Protein AF-A0A524RST1-F1 (afdb_monomer)

InterPro domains:
  IPR003723 Precorrin-6x reductase [PF02571] (4-212)
  IPR003723 Precorrin-6x reductase [PS51014] (1-233)
  IPR003723 Precorrin-6x reductase [PTHR36925] (30-210)

Nearest PDB structures (foldseek):
  5c4n-assembly1_D  TM=7.968E-01  e=7.905E-11  Rhodobacter capsulatus SB 1003
  5c4r-assembly1_A  TM=7.461E-01  e=2.021E-11  Rhodobacter capsulatus SB 1003
  4x7g-assembly1_A  TM=7.918E-01  e=6.942E-11  Rhodobacter capsulatus SB 1003
  5enz-assembly1_B  TM=6.552E-01  e=1.245E-01  Staphylococcus aureus
  8jbb-assembly1_A  TM=4.360E-01  e=2.019E-02  Thermus thermophilus HB8

Structure (mmCIF, N/CA/C/O backbone):
data_AF-A0A524RST1-F1
#
_entry.id   AF-A0A524RST1-F1
#
loop_
_atom_site.group_PDB
_atom_site.id
_atom_site.type_symbol
_atom_site.label_atom_id
_atom_site.label_alt_id
_atom_site.label_comp_id
_atom_site.label_asym_id
_atom_site.label_entity_id
_atom_site.label_seq_id
_atom_site.pdbx_PDB_ins_code
_atom_site.Cartn_x
_atom_site.Cartn_y
_atom_site.Cartn_z
_atom_site.occupancy
_atom_site.B_iso_or_equiv
_atom_site.auth_seq_id
_atom_site.auth_comp_id
_atom_site.auth_asym_id
_atom_site.auth_atom_id
_atom_site.pdbx_PDB_model_num
ATOM 1 N N . GLY A 1 1 ? -12.053 19.728 21.669 1.00 61.28 1 GLY A N 1
ATOM 2 C CA . GLY A 1 1 ? -11.207 18.599 22.106 1.00 61.28 1 GLY A CA 1
ATOM 3 C C . GLY A 1 1 ? -9.799 18.801 21.587 1.00 61.28 1 GLY A C 1
ATOM 4 O O . GLY A 1 1 ? -9.651 19.316 20.487 1.00 61.28 1 GLY A O 1
ATOM 5 N N . GLN A 1 2 ? -8.782 18.454 22.372 1.00 78.38 2 GLN A N 1
ATOM 6 C CA . GLN A 1 2 ? -7.381 18.549 21.956 1.00 78.38 2 GLN A CA 1
ATOM 7 C C . GLN A 1 2 ? -7.025 17.320 21.104 1.00 78.38 2 GLN A C 1
ATOM 9 O O . GLN A 1 2 ? -7.238 16.191 21.541 1.00 78.38 2 GLN A O 1
ATOM 14 N N . LEU A 1 3 ? -6.516 17.523 19.886 1.00 83.19 3 LEU A N 1
ATOM 15 C CA . LEU A 1 3 ? -6.027 16.425 19.050 1.00 83.19 3 LEU A CA 1
ATOM 16 C C . LEU A 1 3 ? -4.722 15.883 19.639 1.00 83.19 3 LEU A C 1
ATOM 18 O O . LEU A 1 3 ? -3.792 16.645 19.899 1.00 83.19 3 LEU A O 1
ATOM 22 N N . ARG A 1 4 ? -4.651 14.564 19.827 1.00 80.31 4 ARG A N 1
ATOM 23 C CA . ARG A 1 4 ? -3.433 13.856 20.235 1.00 80.31 4 ARG A CA 1
ATOM 24 C C . ARG A 1 4 ? -3.024 12.891 19.133 1.00 80.31 4 ARG A C 1
ATOM 26 O O . ARG A 1 4 ? -3.867 12.208 18.557 1.00 80.31 4 ARG A O 1
ATOM 33 N N . CYS A 1 5 ? -1.731 12.841 18.846 1.00 82.56 5 CYS A N 1
ATOM 34 C CA . CYS A 1 5 ? -1.154 11.937 17.862 1.00 82.56 5 CYS A CA 1
ATOM 35 C C . CYS A 1 5 ? -0.196 10.985 18.577 1.00 82.56 5 CYS A C 1
ATOM 37 O O . CYS A 1 5 ? 0.674 11.438 19.318 1.00 82.56 5 CYS A O 1
ATOM 39 N N . SER A 1 6 ? -0.355 9.684 18.344 1.00 80.56 6 SER A N 1
ATOM 40 C CA . SER A 1 6 ? 0.596 8.661 18.774 1.00 80.56 6 SER A CA 1
ATOM 41 C C . SER A 1 6 ? 1.213 8.010 17.542 1.00 80.56 6 SER A C 1
ATOM 43 O O . SER A 1 6 ? 0.518 7.734 16.562 1.00 80.56 6 SER A O 1
ATOM 45 N N . ILE A 1 7 ? 2.529 7.796 17.577 1.00 78.69 7 ILE A N 1
ATOM 46 C CA . ILE A 1 7 ? 3.292 7.215 16.473 1.00 78.69 7 ILE A CA 1
ATOM 47 C C . ILE A 1 7 ? 3.958 5.941 16.981 1.00 78.69 7 ILE A C 1
ATOM 49 O O . ILE A 1 7 ? 4.844 5.985 17.827 1.00 78.69 7 ILE A O 1
ATOM 53 N N . GLY A 1 8 ? 3.551 4.804 16.426 1.00 76.31 8 GLY A N 1
ATOM 54 C CA . GLY A 1 8 ? 4.077 3.498 16.797 1.00 76.31 8 GLY A CA 1
ATOM 55 C C . GLY A 1 8 ? 3.242 2.376 16.195 1.00 76.31 8 GLY A C 1
ATOM 56 O O . GLY A 1 8 ? 2.127 2.602 15.722 1.00 76.31 8 GLY A O 1
ATOM 57 N N . ALA A 1 9 ? 3.793 1.165 16.175 1.00 73.69 9 ALA A N 1
ATOM 58 C CA . ALA A 1 9 ? 2.973 -0.015 15.943 1.00 73.69 9 ALA A CA 1
ATOM 59 C C . ALA A 1 9 ? 2.197 -0.317 17.230 1.00 73.69 9 ALA A C 1
ATOM 61 O O . ALA A 1 9 ? 2.790 -0.335 18.303 1.00 73.69 9 ALA A O 1
ATOM 62 N N . LEU A 1 10 ? 0.893 -0.553 17.108 1.00 77.06 10 LEU A N 1
ATOM 63 C CA . LEU A 1 10 ? 0.101 -1.163 18.169 1.00 77.06 10 LEU A CA 1
ATOM 64 C C . LEU A 1 10 ? 0.101 -2.667 17.902 1.00 77.06 10 LEU A C 1
ATOM 66 O O . LEU A 1 10 ? -0.436 -3.113 16.884 1.00 77.06 10 LEU A O 1
ATOM 70 N N . ASP A 1 11 ? 0.767 -3.425 18.764 1.00 78.88 11 ASP A N 1
ATOM 71 C CA . ASP A 1 11 ? 0.552 -4.866 18.860 1.00 78.88 11 ASP A CA 1
ATOM 72 C C . ASP A 1 11 ? -0.796 -5.150 19.547 1.00 78.88 11 ASP A C 1
ATOM 74 O O . ASP A 1 11 ? -1.551 -4.232 19.876 1.00 78.88 11 ASP A O 1
ATOM 78 N N . GLU A 1 12 ? -1.162 -6.425 19.688 1.00 75.62 12 GLU A N 1
ATOM 79 C CA . GLU A 1 12 ? -2.467 -6.795 20.254 1.00 75.62 12 GLU A CA 1
ATOM 80 C C . GLU A 1 12 ? -2.616 -6.328 21.711 1.00 75.62 12 GLU A C 1
ATOM 82 O O . GLU A 1 12 ? -3.681 -5.832 22.090 1.00 75.62 12 GLU A O 1
ATOM 87 N N . ASP A 1 13 ? -1.538 -6.393 22.494 1.00 77.19 13 ASP A N 1
ATOM 88 C CA . ASP A 1 13 ? -1.511 -5.950 23.889 1.00 77.19 13 ASP A CA 1
ATOM 89 C C . ASP A 1 13 ? -1.601 -4.422 24.002 1.00 77.19 13 ASP A C 1
ATOM 91 O O . ASP A 1 13 ? -2.415 -3.889 24.766 1.00 77.19 13 ASP A O 1
ATOM 95 N N . GLY A 1 14 ? -0.835 -3.702 23.180 1.00 82.38 14 GLY A N 1
ATOM 96 C CA . GLY A 1 14 ? -0.880 -2.251 23.059 1.00 82.38 14 GLY A CA 1
ATOM 97 C C . GLY A 1 14 ? -2.256 -1.763 22.616 1.00 82.38 14 GLY A C 1
ATOM 98 O O . GLY A 1 14 ? -2.811 -0.846 23.216 1.00 82.38 14 GLY A O 1
ATOM 99 N N . LEU A 1 15 ? -2.874 -2.421 21.636 1.00 85.62 15 LEU A N 1
ATOM 100 C CA . LEU A 1 15 ? -4.240 -2.105 21.233 1.00 85.62 15 LEU A CA 1
ATOM 101 C C . LEU A 1 15 ? -5.237 -2.354 22.374 1.00 85.62 15 LEU A C 1
ATOM 103 O O . LEU A 1 15 ? -6.071 -1.496 22.659 1.00 85.62 15 LEU A O 1
ATOM 107 N N . GLY A 1 16 ? -5.137 -3.498 23.052 1.00 84.56 16 GLY A N 1
ATOM 108 C CA . GLY A 1 16 ? -5.999 -3.825 24.184 1.00 84.56 16 GLY A CA 1
ATOM 109 C C . GLY A 1 16 ? -5.890 -2.807 25.321 1.00 84.56 16 GLY A C 1
ATOM 110 O O . GLY A 1 16 ? -6.906 -2.434 25.904 1.00 84.56 16 GLY A O 1
ATOM 111 N N . SER A 1 17 ? -4.682 -2.320 25.614 1.00 84.50 17 SER A N 1
ATOM 112 C CA . SER A 1 17 ? -4.475 -1.286 26.635 1.00 84.50 17 SER A CA 1
ATOM 113 C C . SER A 1 17 ? -5.098 0.059 26.253 1.00 84.50 17 SER A C 1
ATOM 115 O O . SER A 1 17 ? -5.723 0.693 27.101 1.00 84.50 17 SER A O 1
ATOM 117 N N . VAL A 1 18 ? -5.024 0.459 24.979 1.00 86.69 18 VAL A N 1
ATOM 118 C CA . VAL A 1 18 ? -5.706 1.665 24.476 1.00 86.69 18 VAL A CA 1
ATOM 119 C C . VAL A 1 18 ? -7.221 1.528 24.600 1.00 86.69 18 VAL A C 1
ATOM 121 O O . VAL A 1 18 ? -7.886 2.429 25.106 1.00 86.69 18 VAL A O 1
ATOM 124 N N . LEU A 1 19 ? -7.778 0.389 24.186 1.00 88.31 19 LEU A N 1
ATOM 125 C CA . LEU A 1 19 ? -9.223 0.154 24.241 1.00 88.31 19 LEU A CA 1
ATOM 126 C C . LEU A 1 19 ? -9.752 0.080 25.679 1.00 88.31 19 LEU A C 1
ATOM 128 O O . LEU A 1 19 ? -10.873 0.505 25.932 1.00 88.31 19 LEU A O 1
ATOM 132 N N . ARG A 1 20 ? -8.947 -0.403 26.632 1.00 85.25 20 ARG A N 1
ATOM 133 C CA . ARG A 1 20 ? -9.301 -0.430 28.061 1.00 85.25 20 ARG A CA 1
ATOM 134 C C . ARG A 1 20 ? -9.009 0.879 28.803 1.00 85.25 20 ARG A C 1
ATOM 136 O O . ARG A 1 20 ? -9.366 0.979 29.971 1.00 85.25 20 ARG A O 1
ATOM 143 N N . GLY A 1 21 ? -8.364 1.861 28.168 1.00 81.12 21 GLY A N 1
ATOM 144 C CA . GLY A 1 21 ? -7.927 3.096 28.833 1.00 81.12 21 GLY A CA 1
ATOM 145 C C . GLY A 1 21 ? -6.779 2.885 29.829 1.00 81.12 21 GLY A C 1
ATOM 146 O O . GLY A 1 21 ? -6.581 3.686 30.731 1.00 81.12 21 GLY A O 1
ATOM 147 N N . THR A 1 22 ? -6.021 1.793 29.698 1.00 81.12 22 THR A N 1
ATOM 148 C CA . THR A 1 22 ? -4.875 1.490 30.574 1.00 81.12 22 THR A CA 1
ATOM 149 C C . THR A 1 22 ? -3.539 1.897 29.958 1.00 81.12 22 THR A C 1
ATOM 151 O O . THR A 1 22 ? -2.504 1.745 30.599 1.00 81.12 22 THR A O 1
ATOM 154 N N . SER A 1 23 ? -3.533 2.376 28.710 1.00 78.69 23 SER A N 1
ATOM 155 C CA . SER A 1 23 ? -2.318 2.826 28.019 1.00 78.69 23 SER A CA 1
ATOM 156 C C . SER A 1 23 ? -1.818 4.195 28.494 1.00 78.69 23 SER A C 1
ATOM 158 O O . SER A 1 23 ? -0.628 4.473 28.399 1.00 78.69 23 SER A O 1
ATOM 160 N N . ASP A 1 24 ? -2.721 5.061 28.960 1.00 77.50 24 ASP A N 1
ATOM 161 C CA . ASP A 1 24 ? -2.413 6.384 29.509 1.00 77.50 24 ASP A CA 1
ATOM 162 C C . ASP A 1 24 ? -3.405 6.660 30.658 1.00 77.50 24 ASP A C 1
ATOM 164 O O . ASP A 1 24 ? -4.607 6.727 30.395 1.00 77.50 24 ASP A O 1
ATOM 168 N N . PRO A 1 25 ? -2.938 6.822 31.914 1.00 73.50 25 PRO A N 1
ATOM 169 C CA . PRO A 1 25 ? -3.796 7.058 33.080 1.00 73.50 25 PRO A CA 1
ATOM 170 C C . PRO A 1 25 ? -4.695 8.296 32.967 1.00 73.50 25 PRO A C 1
ATOM 172 O O . PRO A 1 25 ? -5.665 8.426 33.708 1.00 73.50 25 PRO A O 1
ATOM 175 N N . LEU A 1 26 ? -4.359 9.226 32.070 1.00 77.81 26 LEU A N 1
ATOM 176 C CA . LEU A 1 26 ? -5.105 10.461 31.839 1.00 77.81 26 LEU A CA 1
ATOM 177 C C . LEU A 1 26 ? -6.173 10.319 30.747 1.00 77.81 26 LEU A C 1
ATOM 179 O O . LEU A 1 26 ? -6.871 11.293 30.454 1.00 77.81 26 LEU A O 1
ATOM 183 N N . LEU A 1 27 ? -6.284 9.152 30.106 1.00 76.62 27 LEU A N 1
ATOM 184 C CA . LEU A 1 27 ? -7.191 8.916 28.989 1.00 76.62 27 LEU A CA 1
ATOM 185 C C . LEU A 1 27 ? -8.233 7.850 29.342 1.00 76.62 27 LEU A C 1
ATOM 187 O O . LEU A 1 27 ? -7.879 6.690 29.554 1.00 76.62 27 LEU A O 1
ATOM 191 N N . PRO A 1 28 ? -9.531 8.202 29.339 1.00 84.25 28 PRO A N 1
ATOM 192 C CA . PRO A 1 28 ? -10.569 7.189 29.397 1.00 84.25 28 PRO A CA 1
ATOM 193 C C . PRO A 1 28 ? -10.536 6.322 28.125 1.00 84.25 28 PRO A C 1
ATOM 195 O O . PRO A 1 28 ? -10.010 6.748 27.088 1.00 84.25 28 PRO A O 1
ATOM 198 N N . PRO A 1 29 ? -11.135 5.120 28.170 1.00 86.69 29 PRO A N 1
ATOM 199 C CA . PRO A 1 29 ? -11.318 4.304 26.977 1.00 86.69 29 PRO A CA 1
ATOM 200 C C . PRO A 1 29 ?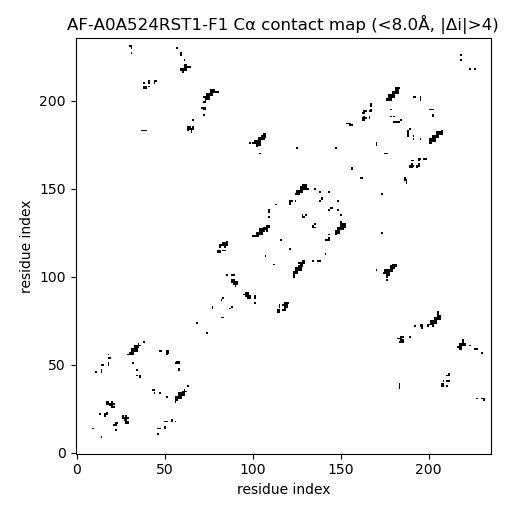 -12.089 5.079 25.890 1.00 86.69 29 PRO A C 1
ATOM 202 O O . PRO A 1 29 ? -12.959 5.901 26.207 1.00 86.69 29 PRO A O 1
ATOM 205 N N . PRO A 1 30 ? -11.799 4.839 24.599 1.00 90.88 30 PRO A N 1
ATOM 206 C CA . PRO A 1 30 ? -12.439 5.571 23.516 1.00 90.88 30 PRO A CA 1
ATOM 207 C C . PRO A 1 30 ? -13.941 5.270 23.453 1.00 90.88 30 PRO A C 1
ATOM 209 O O . PRO A 1 30 ? -14.370 4.122 23.541 1.00 90.88 30 PRO A O 1
ATOM 212 N N . ALA A 1 31 ? -14.751 6.310 23.235 1.00 91.06 31 ALA A N 1
ATOM 213 C CA . ALA A 1 31 ? -16.198 6.166 23.052 1.00 91.06 31 ALA A CA 1
ATOM 214 C C . ALA A 1 31 ? -16.579 5.553 21.690 1.00 91.06 31 ALA A C 1
ATOM 216 O O . ALA A 1 31 ? -17.670 5.010 21.541 1.00 91.06 31 ALA A O 1
ATOM 217 N N . LEU A 1 32 ? -15.691 5.662 20.700 1.00 91.56 32 LEU A N 1
ATOM 218 C CA . LEU A 1 32 ? -15.850 5.182 19.329 1.00 91.56 32 LEU A CA 1
ATOM 219 C C . LEU A 1 32 ? -14.459 4.978 18.720 1.00 91.56 32 LEU A C 1
ATOM 221 O O . LEU A 1 32 ? -13.570 5.812 18.905 1.00 91.56 32 LEU A O 1
ATOM 225 N N . VAL A 1 33 ? -14.289 3.913 17.941 1.00 92.25 33 VAL A N 1
ATOM 226 C CA . VAL A 1 33 ? -13.092 3.676 17.129 1.00 92.25 33 VAL A CA 1
ATOM 227 C C . VAL A 1 33 ? -13.436 3.836 15.654 1.00 92.25 33 VAL A C 1
ATOM 229 O O . VAL A 1 33 ? -14.302 3.138 15.133 1.00 92.25 33 VAL A O 1
ATOM 232 N N . VAL A 1 34 ? -12.721 4.729 14.966 1.00 92.44 34 VAL A N 1
ATOM 233 C CA . VAL A 1 34 ? -12.789 4.876 13.505 1.00 92.44 34 VAL A CA 1
ATOM 234 C C . VAL A 1 34 ? -11.536 4.267 12.883 1.00 92.44 34 VAL A C 1
ATOM 236 O O . VAL A 1 34 ? -10.441 4.823 12.968 1.00 92.44 34 VAL A O 1
ATOM 239 N N . ASP A 1 35 ? -11.694 3.126 12.223 1.00 91.62 35 ASP A N 1
ATOM 240 C CA . ASP A 1 35 ? -10.630 2.470 11.477 1.00 91.62 35 ASP A CA 1
ATOM 241 C C . ASP A 1 35 ? -10.483 3.082 10.076 1.00 91.62 35 ASP A C 1
ATOM 243 O O . ASP A 1 35 ? -11.152 2.685 9.118 1.00 91.62 35 ASP A O 1
ATOM 247 N N . ALA A 1 36 ? -9.550 4.030 9.962 1.00 90.69 36 ALA A N 1
ATOM 248 C CA . ALA A 1 36 ? -9.120 4.649 8.707 1.00 90.69 36 ALA A CA 1
ATOM 249 C C . ALA A 1 36 ? -7.844 4.011 8.110 1.00 90.69 36 ALA A C 1
ATOM 251 O O . ALA A 1 36 ? -7.149 4.624 7.286 1.00 90.69 36 ALA A O 1
ATOM 252 N N . THR A 1 37 ? -7.493 2.789 8.531 1.00 90.19 37 THR A N 1
ATOM 253 C CA . THR A 1 37 ? -6.294 2.100 8.041 1.00 90.19 37 THR A CA 1
ATOM 254 C C . THR A 1 37 ? -6.400 1.758 6.549 1.00 90.19 37 THR A C 1
ATOM 256 O O . THR A 1 37 ? -7.467 1.743 5.938 1.00 90.19 37 THR A O 1
ATOM 259 N N . HIS A 1 38 ? -5.260 1.493 5.912 1.00 89.50 38 HIS A N 1
ATOM 260 C CA . HIS A 1 38 ? -5.222 1.134 4.493 1.00 89.50 38 HIS A CA 1
ATOM 261 C C . HIS A 1 38 ? -6.006 -0.171 4.216 1.00 89.50 38 HIS A C 1
ATOM 263 O O . HIS A 1 38 ? -5.876 -1.101 5.006 1.00 89.50 38 HIS A O 1
ATOM 269 N N . PRO A 1 39 ? -6.676 -0.345 3.057 1.00 89.56 39 PRO A N 1
ATOM 270 C CA . PRO A 1 39 ? -7.379 -1.590 2.686 1.00 89.56 39 PRO A CA 1
ATOM 271 C C . PRO A 1 39 ? -6.551 -2.887 2.683 1.00 89.56 39 PRO A C 1
ATOM 273 O O . PRO A 1 39 ? -7.081 -3.975 2.541 1.00 89.56 39 PRO A O 1
ATOM 276 N N . PHE A 1 40 ? -5.227 -2.781 2.800 1.00 91.06 40 PHE A N 1
ATOM 277 C CA . PHE A 1 40 ? -4.311 -3.930 2.853 1.00 91.06 40 PHE A CA 1
ATOM 278 C C . PHE A 1 40 ? -3.810 -4.193 4.280 1.00 91.06 40 PHE A C 1
ATOM 280 O O . PHE A 1 40 ? -2.981 -5.072 4.496 1.00 91.06 40 PHE A O 1
ATOM 287 N N . ALA A 1 41 ? -4.272 -3.416 5.259 1.00 89.75 41 ALA A N 1
ATOM 288 C CA . ALA A 1 41 ? -3.894 -3.515 6.660 1.00 89.75 41 ALA A CA 1
ATOM 289 C C . ALA A 1 41 ? -4.801 -4.512 7.412 1.00 89.75 41 ALA A C 1
ATOM 291 O O . ALA A 1 41 ? -5.211 -4.260 8.538 1.00 89.75 41 ALA A O 1
ATOM 292 N N . ILE A 1 42 ? -5.078 -5.667 6.794 1.00 89.12 42 ILE A N 1
ATOM 293 C CA . ILE A 1 42 ? -6.058 -6.660 7.272 1.00 89.12 42 ILE A CA 1
ATOM 294 C C . ILE A 1 42 ? -5.826 -7.103 8.722 1.00 89.12 42 ILE A C 1
ATOM 296 O O . ILE A 1 42 ? -6.780 -7.318 9.459 1.00 89.12 42 ILE A O 1
ATOM 300 N N . ARG A 1 43 ? -4.560 -7.190 9.153 1.00 88.81 43 ARG A N 1
ATOM 301 C CA . ARG A 1 43 ? -4.189 -7.632 10.505 1.00 88.81 43 ARG A CA 1
ATOM 302 C C . ARG A 1 43 ? -4.662 -6.657 11.580 1.00 88.81 43 ARG A C 1
ATOM 304 O O . ARG A 1 43 ? -5.283 -7.080 12.544 1.00 88.81 43 ARG A O 1
ATOM 311 N N . ILE A 1 44 ? -4.376 -5.364 11.409 1.00 89.19 44 ILE A N 1
ATOM 312 C CA . ILE A 1 44 ? -4.779 -4.352 12.393 1.00 89.19 44 ILE A CA 1
ATOM 313 C C . ILE A 1 44 ? -6.290 -4.120 12.345 1.00 89.19 44 ILE A C 1
ATOM 315 O O . ILE A 1 44 ? -6.895 -3.964 13.395 1.00 89.19 44 ILE A O 1
ATOM 319 N N . THR A 1 45 ? -6.916 -4.191 11.166 1.00 90.25 45 THR A N 1
ATOM 320 C CA . THR A 1 45 ? -8.381 -4.144 11.042 1.00 90.25 45 THR A CA 1
ATOM 321 C C . THR A 1 45 ? -9.044 -5.286 11.815 1.00 90.25 45 THR A C 1
ATOM 323 O O . THR A 1 45 ? -9.929 -5.026 12.625 1.00 90.25 45 THR A O 1
ATOM 326 N N . ALA A 1 46 ? -8.572 -6.529 11.657 1.00 89.56 46 ALA A N 1
ATOM 327 C CA . ALA A 1 46 ? -9.089 -7.673 12.412 1.00 89.56 46 ALA A CA 1
ATOM 328 C C . ALA A 1 46 ? -8.886 -7.514 13.930 1.00 89.56 46 ALA A C 1
ATOM 330 O O . ALA A 1 46 ? -9.798 -7.781 14.712 1.00 89.56 46 ALA A O 1
ATOM 331 N N . ALA A 1 47 ? -7.707 -7.043 14.350 1.00 90.19 47 ALA A N 1
ATOM 332 C CA . ALA A 1 47 ? -7.410 -6.796 15.758 1.00 90.19 47 ALA A CA 1
ATOM 333 C C . ALA A 1 47 ? -8.313 -5.699 16.353 1.00 90.19 47 ALA A C 1
ATOM 335 O O . ALA A 1 47 ? -8.836 -5.872 17.452 1.00 90.19 47 ALA A O 1
ATOM 336 N N . LEU A 1 48 ? -8.552 -4.608 15.613 1.00 91.50 48 LEU A N 1
ATOM 337 C CA . LEU A 1 48 ? -9.462 -3.531 16.013 1.00 91.50 48 LEU A CA 1
ATOM 338 C C . LEU A 1 48 ? -10.894 -4.033 16.154 1.00 91.50 48 LEU A C 1
ATOM 340 O O . LEU A 1 48 ? -11.509 -3.778 17.183 1.00 91.50 48 LEU A O 1
ATOM 344 N N . GLN A 1 49 ? -11.404 -4.778 15.173 1.00 90.00 49 GLN A N 1
ATOM 345 C CA . GLN A 1 49 ? -12.747 -5.359 15.234 1.00 90.00 49 GLN A CA 1
ATOM 346 C C . GLN A 1 49 ? -12.908 -6.259 16.464 1.00 90.00 49 GLN A C 1
ATOM 348 O O . GLN A 1 49 ? -13.819 -6.051 17.263 1.00 90.00 49 GLN A O 1
ATOM 353 N N . LYS A 1 50 ? -11.980 -7.207 16.661 1.00 89.88 50 LYS A N 1
ATOM 354 C CA . LYS A 1 50 ? -12.003 -8.138 17.797 1.00 89.88 50 LYS A CA 1
ATOM 355 C C . LYS A 1 50 ? -11.899 -7.409 19.139 1.00 89.88 50 LYS A C 1
ATOM 357 O O . LYS A 1 50 ? -12.654 -7.709 20.060 1.00 89.88 50 LYS A O 1
ATOM 362 N N . GLY A 1 51 ? -10.977 -6.453 19.252 1.00 90.44 51 GLY A N 1
ATOM 363 C CA . GLY A 1 51 ? -10.774 -5.675 20.471 1.00 90.44 51 GLY A CA 1
ATOM 364 C C . GLY A 1 51 ? -11.987 -4.813 20.815 1.00 90.44 51 GLY A C 1
ATOM 365 O O . GLY A 1 51 ? -12.450 -4.829 21.952 1.00 90.44 51 GLY A O 1
ATOM 366 N N . CYS A 1 52 ? -12.548 -4.112 19.828 1.00 91.19 52 CYS A N 1
ATOM 367 C CA . CYS A 1 52 ? -13.737 -3.281 20.017 1.00 91.19 52 CYS A CA 1
ATOM 368 C C . CYS A 1 52 ? -14.949 -4.122 20.428 1.00 91.19 52 CYS A C 1
ATOM 370 O O . CYS A 1 52 ? -15.651 -3.753 21.367 1.00 91.19 52 CYS A O 1
ATOM 372 N N . GLN A 1 53 ? -15.144 -5.282 19.791 1.00 90.44 53 GLN A N 1
ATOM 373 C CA . GLN A 1 53 ? -16.195 -6.230 20.155 1.00 90.44 53 GLN A CA 1
ATOM 374 C C . GLN A 1 53 ? -16.041 -6.716 21.603 1.00 90.44 53 GLN A C 1
ATOM 376 O O . GLN A 1 53 ? -17.006 -6.684 22.361 1.00 90.44 53 GLN A O 1
ATOM 381 N N . ALA A 1 54 ? -14.833 -7.118 22.009 1.00 90.12 54 ALA A N 1
ATOM 382 C CA . ALA A 1 54 ? -14.566 -7.591 23.367 1.00 90.12 54 ALA A CA 1
ATOM 383 C C . ALA A 1 54 ? -14.743 -6.496 24.436 1.00 90.12 54 ALA A C 1
ATOM 385 O O . ALA A 1 54 ? -15.098 -6.798 25.572 1.00 90.12 54 ALA A O 1
ATOM 386 N N . SER A 1 55 ? -14.500 -5.230 24.087 1.00 89.94 55 SER A N 1
ATOM 387 C CA . SER A 1 55 ? -14.636 -4.082 24.995 1.00 89.94 55 SER A CA 1
ATOM 388 C C . SER A 1 55 ? -15.993 -3.370 24.909 1.00 89.94 55 SER A C 1
ATOM 390 O O . SER A 1 55 ? -16.203 -2.392 25.622 1.00 89.94 55 SER A O 1
ATOM 392 N N . GLY A 1 56 ? -16.911 -3.812 24.040 1.00 89.75 56 GLY A N 1
ATOM 393 C CA . GLY A 1 56 ? -18.202 -3.144 23.826 1.00 89.75 56 GLY A CA 1
ATOM 394 C C . GLY A 1 56 ? -18.077 -1.715 23.277 1.00 89.75 56 GLY A C 1
ATOM 395 O O . GLY A 1 56 ? -18.947 -0.870 23.516 1.00 89.75 56 GLY A O 1
ATOM 396 N N . ILE A 1 57 ? -16.975 -1.417 22.583 1.00 91.44 57 ILE A N 1
ATOM 397 C CA . ILE A 1 57 ? -16.705 -0.105 21.990 1.00 91.44 57 ILE A CA 1
ATOM 398 C C . ILE A 1 57 ? -17.229 -0.109 20.550 1.00 91.44 57 ILE A C 1
ATOM 400 O O . ILE A 1 57 ? -16.866 -1.001 19.781 1.00 91.44 57 ILE A O 1
ATOM 404 N N . PRO A 1 58 ? -18.060 0.871 20.149 1.00 91.06 58 PRO A N 1
ATOM 405 C CA . PRO A 1 58 ? -18.477 1.021 18.763 1.00 91.06 58 PRO A CA 1
ATOM 406 C C . PRO A 1 58 ? -17.279 1.107 17.814 1.00 91.06 58 PRO A C 1
ATOM 408 O O . PRO A 1 58 ? -16.312 1.830 18.064 1.00 91.06 58 PRO A O 1
ATOM 411 N N . TYR A 1 59 ? -17.369 0.387 16.701 1.00 90.94 59 TYR A N 1
ATOM 412 C CA . TYR A 1 59 ? -16.339 0.330 15.672 1.00 90.94 59 TYR A CA 1
ATOM 413 C C . TYR A 1 59 ? -16.928 0.768 14.330 1.00 90.94 59 TYR A C 1
ATOM 415 O O . TYR A 1 59 ? -17.928 0.214 13.877 1.00 90.94 59 TYR A O 1
ATOM 423 N N . LEU A 1 60 ? -16.288 1.740 13.680 1.00 91.12 60 LEU A N 1
ATOM 424 C CA . LEU A 1 60 ? -16.625 2.202 12.335 1.00 91.12 60 LEU A CA 1
ATOM 425 C C . LEU A 1 60 ? -15.441 2.010 11.393 1.00 91.12 60 LEU A C 1
ATOM 427 O O . LEU A 1 60 ? -14.339 2.493 11.648 1.00 91.12 60 LEU A O 1
ATOM 431 N N . ARG A 1 61 ? -15.683 1.360 10.253 1.00 90.69 61 ARG A N 1
ATOM 432 C CA . ARG A 1 61 ? -14.699 1.205 9.177 1.00 90.69 61 ARG A CA 1
ATOM 433 C C . ARG A 1 61 ? -14.898 2.294 8.125 1.00 90.69 61 ARG A C 1
ATOM 435 O O . ARG A 1 61 ? -15.918 2.300 7.436 1.00 90.69 61 ARG A O 1
ATOM 442 N N . LEU A 1 62 ? -13.906 3.169 7.948 1.00 89.69 62 LEU A N 1
ATOM 443 C CA . LEU A 1 62 ? -13.901 4.145 6.854 1.00 89.69 62 LEU A CA 1
ATOM 444 C C . LEU A 1 62 ? -13.493 3.447 5.550 1.00 89.69 62 LEU A C 1
ATOM 446 O O . LEU A 1 62 ? -12.323 3.101 5.349 1.00 89.69 62 LEU A O 1
ATOM 450 N N . ARG A 1 63 ? -14.450 3.244 4.640 1.00 84.75 63 ARG A N 1
ATOM 451 C CA . ARG A 1 63 ? -14.200 2.564 3.366 1.00 84.75 63 ARG A CA 1
ATOM 452 C C . ARG A 1 63 ? -13.701 3.547 2.314 1.00 84.75 63 ARG A C 1
ATOM 454 O O . ARG A 1 63 ? -14.331 4.542 1.972 1.00 84.75 63 ARG A O 1
ATOM 461 N N . ARG A 1 64 ? -12.542 3.213 1.756 1.00 85.25 64 ARG A N 1
ATOM 462 C CA . ARG A 1 64 ? -11.966 3.892 0.595 1.00 85.25 64 ARG A CA 1
ATOM 463 C C . ARG A 1 64 ? -12.700 3.497 -0.698 1.00 85.25 64 ARG A C 1
ATOM 465 O O . ARG A 1 64 ? -13.000 2.307 -0.850 1.00 85.25 64 ARG A O 1
ATOM 472 N N . PRO A 1 65 ? -12.959 4.443 -1.626 1.00 86.06 65 PRO A N 1
ATOM 473 C CA . PRO A 1 65 ? -13.723 4.187 -2.847 1.00 86.06 65 PRO A CA 1
ATOM 474 C C . PRO A 1 65 ? -13.002 3.228 -3.795 1.00 86.06 65 PRO A C 1
ATOM 476 O O . PRO A 1 65 ? -11.776 3.217 -3.872 1.00 86.06 65 PRO A O 1
ATOM 479 N N . LEU A 1 66 ? -13.761 2.457 -4.571 1.00 89.12 66 LEU A N 1
ATOM 480 C CA . LEU A 1 66 ? -13.210 1.679 -5.680 1.00 89.12 66 LEU A CA 1
ATOM 481 C C . LEU A 1 66 ? -13.097 2.575 -6.915 1.00 89.12 66 LEU A C 1
ATOM 483 O O . LEU A 1 66 ? -14.100 3.098 -7.400 1.00 89.12 66 LEU A O 1
ATOM 487 N N . LEU A 1 67 ? -11.879 2.753 -7.426 1.00 90.50 67 LEU A N 1
ATOM 488 C CA . LEU A 1 67 ? -11.664 3.480 -8.673 1.00 90.50 67 LEU A CA 1
ATOM 489 C C . LEU A 1 67 ? -11.998 2.567 -9.857 1.00 90.50 67 LEU A C 1
ATOM 491 O O . LEU A 1 67 ? -11.591 1.404 -9.884 1.00 90.50 67 LEU A O 1
ATOM 495 N N . ARG A 1 68 ? -12.749 3.099 -10.824 1.00 88.69 68 ARG A N 1
ATOM 496 C CA . ARG A 1 68 ? -13.089 2.397 -12.066 1.00 88.69 68 ARG A CA 1
ATOM 497 C C . ARG A 1 68 ? -11.986 2.592 -13.097 1.00 88.69 68 ARG A C 1
ATOM 499 O O . ARG A 1 68 ? -11.469 3.703 -13.228 1.00 88.69 68 ARG A O 1
ATOM 506 N N . ASP A 1 69 ? -11.699 1.533 -13.845 1.00 89.56 69 ASP A N 1
ATOM 507 C CA . ASP A 1 69 ? -10.781 1.582 -14.981 1.00 89.56 69 ASP A CA 1
ATOM 508 C C . ASP A 1 69 ? -11.292 2.589 -16.022 1.00 89.56 69 ASP A C 1
ATOM 510 O O . ASP A 1 69 ? -12.490 2.656 -16.311 1.00 89.56 69 ASP A O 1
ATOM 514 N N . GLN A 1 70 ? -10.384 3.417 -16.536 1.00 87.94 70 GLN A N 1
ATOM 515 C CA . GLN A 1 70 ? -10.703 4.470 -17.504 1.00 87.94 70 GLN A CA 1
ATOM 516 C C . GLN A 1 70 ? -10.288 4.061 -18.921 1.00 87.94 70 GLN A C 1
ATOM 518 O O . GLN A 1 70 ? -9.375 3.257 -19.113 1.00 87.94 70 GLN A O 1
ATOM 523 N N . GLN A 1 71 ? -10.914 4.660 -19.938 1.00 85.75 71 GLN A N 1
ATOM 524 C CA . GLN A 1 71 ? -10.496 4.456 -21.328 1.00 85.75 71 GLN A CA 1
ATOM 525 C C . GLN A 1 71 ? -9.020 4.844 -21.527 1.00 85.75 71 GLN A C 1
ATOM 527 O O . GLN A 1 71 ? -8.544 5.858 -21.009 1.00 85.75 71 GLN A O 1
ATOM 532 N N . GLY A 1 72 ? -8.292 4.013 -22.279 1.00 82.31 72 GLY A N 1
ATOM 533 C CA . GLY A 1 72 ? -6.858 4.178 -22.530 1.00 82.31 72 GLY A CA 1
ATOM 534 C C . GLY A 1 72 ? -5.945 3.710 -21.390 1.00 82.31 72 GLY A C 1
ATOM 535 O O . GLY A 1 72 ? -4.724 3.747 -21.551 1.00 82.31 72 GLY A O 1
ATOM 536 N N . GLU A 1 73 ? -6.490 3.251 -20.257 1.00 89.00 73 GLU A N 1
ATOM 537 C CA . GLU A 1 73 ? -5.690 2.579 -19.234 1.00 89.00 73 GLU A CA 1
ATOM 538 C C . GLU A 1 73 ? -5.371 1.138 -19.637 1.00 89.00 73 GLU A C 1
ATOM 540 O O . GLU A 1 73 ? -6.187 0.411 -20.198 1.00 89.00 73 GLU A O 1
ATOM 545 N N . GLN A 1 74 ? -4.153 0.722 -19.314 1.00 88.56 74 GLN A N 1
ATOM 546 C CA . GLN A 1 74 ? -3.657 -0.626 -19.546 1.00 88.56 74 GLN A CA 1
ATOM 547 C C . GLN A 1 74 ? -3.567 -1.339 -18.198 1.00 88.56 74 GLN A C 1
ATOM 549 O O . GLN A 1 74 ? -2.477 -1.501 -17.655 1.00 88.56 74 GLN A O 1
ATOM 554 N N . VAL A 1 75 ? -4.717 -1.679 -17.612 1.00 90.88 75 VAL A N 1
ATOM 555 C CA . VAL A 1 75 ? -4.782 -2.303 -16.283 1.00 90.88 75 VAL A CA 1
ATOM 556 C C . VAL A 1 75 ? -4.748 -3.820 -16.413 1.00 90.88 75 VAL A C 1
ATOM 558 O O . VAL A 1 75 ? -5.590 -4.408 -17.089 1.00 90.88 75 VAL A O 1
ATOM 561 N N . LEU A 1 76 ? -3.809 -4.458 -15.718 1.00 89.31 76 LEU A N 1
ATOM 562 C CA . LEU A 1 76 ? -3.868 -5.883 -15.420 1.00 89.31 76 LEU A CA 1
ATOM 563 C C . LEU A 1 76 ? -4.131 -6.094 -13.946 1.00 89.31 76 LEU A C 1
ATOM 565 O O . LEU A 1 76 ? -3.380 -5.645 -13.081 1.00 89.31 76 LEU A O 1
ATOM 569 N N . TRP A 1 77 ? -5.186 -6.841 -13.678 1.00 90.75 77 TRP A N 1
ATOM 570 C CA . TRP A 1 77 ? -5.545 -7.233 -12.335 1.00 90.75 77 TRP A CA 1
ATOM 571 C C . TRP A 1 77 ? -4.656 -8.378 -11.860 1.00 90.75 77 TRP A C 1
ATOM 573 O O . TRP A 1 77 ? -4.484 -9.375 -12.558 1.00 90.75 77 TRP A O 1
ATOM 583 N N . VAL A 1 78 ? -4.095 -8.211 -10.666 1.00 91.38 78 VAL A N 1
ATOM 584 C CA . VAL A 1 78 ? -3.250 -9.203 -9.999 1.00 91.38 78 VAL A CA 1
ATOM 585 C C . VAL A 1 78 ? -3.959 -9.622 -8.725 1.00 91.38 78 VAL A C 1
ATOM 587 O O . VAL A 1 78 ? -4.278 -8.774 -7.894 1.00 91.38 78 VAL A O 1
ATOM 590 N N . ASP A 1 79 ? -4.193 -10.915 -8.551 1.00 90.75 79 ASP A N 1
ATOM 591 C CA . ASP A 1 79 ? -4.840 -11.434 -7.344 1.00 90.75 79 ASP A CA 1
ATOM 592 C C . ASP A 1 79 ? -3.794 -11.796 -6.284 1.00 90.75 79 ASP A C 1
ATOM 594 O O . ASP A 1 79 ? -4.008 -11.600 -5.088 1.00 90.75 79 ASP A O 1
ATOM 598 N N . GLN A 1 80 ? -2.630 -12.287 -6.721 1.00 89.12 80 GLN A N 1
ATOM 599 C CA . GLN A 1 80 ? -1.542 -12.718 -5.848 1.00 89.12 80 GLN A CA 1
ATOM 600 C C . GLN A 1 80 ? -0.186 -12.278 -6.397 1.00 89.12 80 GLN A C 1
ATOM 602 O O . GLN A 1 80 ? 0.110 -12.439 -7.576 1.00 89.12 80 GLN A O 1
ATOM 607 N N . LEU A 1 81 ? 0.688 -11.772 -5.524 1.00 90.50 81 LEU A N 1
ATOM 608 C CA . LEU A 1 81 ? 2.023 -11.306 -5.925 1.00 90.50 81 LEU A CA 1
ATOM 609 C C . LEU A 1 81 ? 2.904 -12.415 -6.510 1.00 90.50 81 LEU A C 1
ATOM 611 O O . LEU A 1 81 ? 3.734 -12.135 -7.366 1.00 90.50 81 LEU A O 1
ATOM 615 N N . THR A 1 82 ? 2.687 -13.662 -6.099 1.00 86.31 82 THR A N 1
ATOM 616 C CA . THR A 1 82 ? 3.379 -14.848 -6.623 1.00 86.31 82 THR A CA 1
ATOM 617 C C . THR A 1 82 ? 3.087 -15.109 -8.104 1.00 86.31 82 THR A C 1
ATOM 619 O O . THR A 1 82 ? 3.878 -15.773 -8.771 1.00 86.31 82 THR A O 1
ATOM 622 N N . GLN A 1 83 ? 1.997 -14.552 -8.651 1.00 83.88 83 GLN A N 1
ATOM 623 C CA . GLN A 1 83 ? 1.706 -14.589 -10.089 1.00 83.88 83 GLN A CA 1
ATOM 624 C C . GLN A 1 83 ? 2.722 -13.762 -10.893 1.00 83.88 83 GLN A C 1
ATOM 626 O O . GLN A 1 83 ? 2.963 -14.057 -12.061 1.00 83.88 83 GLN A O 1
ATOM 631 N N . LEU A 1 84 ? 3.340 -12.747 -10.277 1.00 84.50 84 LEU A N 1
ATOM 632 C CA . LEU A 1 84 ? 4.256 -11.803 -10.919 1.00 84.50 84 LEU A CA 1
ATOM 633 C C . LEU A 1 84 ? 5.697 -12.312 -10.932 1.00 84.50 84 LEU A C 1
ATOM 635 O O . LEU A 1 84 ? 6.601 -11.686 -10.377 1.00 84.50 84 LEU A O 1
ATOM 639 N N . ASN A 1 85 ? 5.902 -13.449 -11.587 1.00 81.12 85 ASN A N 1
ATOM 640 C CA . ASN A 1 85 ? 7.241 -13.960 -11.844 1.00 81.12 85 ASN A CA 1
ATOM 641 C C . ASN A 1 85 ? 7.880 -13.320 -13.091 1.00 81.12 85 ASN A C 1
ATOM 643 O O . ASN A 1 85 ? 7.204 -12.659 -13.886 1.00 81.12 85 ASN A O 1
ATOM 647 N N . ASP A 1 86 ? 9.178 -13.552 -13.297 1.00 70.38 86 ASP A N 1
ATOM 648 C CA . ASP A 1 86 ? 9.918 -13.024 -14.460 1.00 70.38 86 ASP A CA 1
ATOM 649 C C . ASP A 1 86 ? 9.316 -13.474 -15.808 1.00 70.38 86 ASP A C 1
ATOM 651 O O . ASP A 1 86 ? 9.429 -12.792 -16.825 1.00 70.38 86 ASP A O 1
ATOM 655 N N . ARG A 1 87 ? 8.601 -14.608 -15.831 1.00 66.81 87 ARG A N 1
ATOM 656 C CA . ARG A 1 87 ? 7.924 -15.113 -17.036 1.00 66.81 87 ARG A CA 1
ATOM 657 C C . ARG A 1 87 ? 6.570 -14.454 -17.289 1.00 66.81 87 ARG A C 1
ATOM 659 O O . ARG A 1 87 ? 6.116 -14.446 -18.430 1.00 66.81 87 ARG A O 1
ATOM 666 N N . TRP A 1 88 ? 5.907 -13.915 -16.270 1.00 65.94 88 TRP A N 1
ATOM 667 C CA . TRP A 1 88 ? 4.574 -13.324 -16.405 1.00 65.94 88 TRP A CA 1
ATOM 668 C C . TRP A 1 88 ? 4.622 -12.004 -17.173 1.00 65.94 88 TRP A C 1
ATOM 670 O O . TRP A 1 88 ? 3.791 -11.752 -18.042 1.00 65.94 88 TRP A O 1
ATOM 680 N N . ILE A 1 89 ? 5.675 -11.217 -16.946 1.00 59.22 89 ILE A N 1
ATOM 681 C CA . ILE A 1 89 ? 5.951 -9.985 -17.693 1.00 59.22 89 ILE A CA 1
ATOM 682 C C . ILE A 1 89 ? 6.147 -10.249 -19.198 1.00 59.22 89 ILE A C 1
ATOM 684 O O . ILE A 1 89 ? 5.857 -9.386 -20.027 1.00 59.22 89 ILE A O 1
ATOM 688 N N . LEU A 1 90 ? 6.577 -11.458 -19.567 1.00 52.09 90 LEU A N 1
ATOM 689 C CA . LEU A 1 90 ? 6.750 -11.855 -20.963 1.00 52.09 90 LEU A CA 1
ATOM 690 C C . LEU A 1 90 ? 5.420 -12.142 -21.686 1.00 52.09 90 LEU A C 1
ATOM 692 O O . LEU A 1 90 ? 5.408 -12.229 -22.908 1.00 52.09 90 LEU A O 1
ATOM 696 N N . ARG A 1 91 ? 4.309 -12.316 -20.955 1.00 55.25 91 ARG A N 1
ATOM 697 C CA . ARG A 1 91 ? 3.024 -12.811 -21.482 1.00 55.25 91 ARG A CA 1
ATOM 698 C C . ARG A 1 91 ? 1.895 -11.782 -21.405 1.00 55.25 91 ARG A C 1
ATOM 700 O O . ARG A 1 91 ? 0.740 -12.179 -21.266 1.00 55.25 91 ARG A O 1
ATOM 707 N N . TRP A 1 92 ? 2.208 -10.483 -21.444 1.00 58.91 92 TRP A N 1
ATOM 708 C CA . TRP A 1 92 ? 1.226 -9.388 -21.431 1.00 58.91 92 TRP A CA 1
ATOM 709 C C . TRP A 1 92 ? 0.228 -9.533 -22.605 1.00 58.91 92 TRP A C 1
ATOM 711 O O . TRP A 1 92 ? 0.406 -8.963 -23.673 1.00 58.91 92 TRP A O 1
ATOM 721 N N . GLY A 1 93 ? -0.824 -10.335 -22.415 1.00 51.41 93 GLY A N 1
ATOM 722 C CA . GLY A 1 93 ? -1.749 -10.757 -23.469 1.00 51.41 93 GLY A CA 1
ATOM 723 C C . GLY A 1 93 ? -1.091 -11.619 -24.557 1.00 51.41 93 GLY A C 1
ATOM 724 O O . GLY A 1 93 ? 0.090 -11.505 -24.859 1.00 51.41 93 GLY A O 1
ATOM 725 N N . THR A 1 94 ? -1.872 -12.464 -25.226 1.00 48.09 94 THR A N 1
ATOM 726 C CA . THR A 1 94 ? -1.416 -13.218 -26.413 1.00 48.09 94 THR A CA 1
ATOM 727 C C . THR A 1 94 ? -1.073 -12.322 -27.614 1.00 48.09 94 THR A C 1
ATOM 729 O O . THR A 1 94 ? -0.625 -12.824 -28.637 1.00 48.09 94 THR A O 1
ATOM 732 N N . GLN A 1 95 ? -1.280 -11.003 -27.505 1.00 53.59 95 GLN A N 1
ATOM 733 C CA . GLN A 1 95 ? -1.154 -10.039 -28.600 1.00 53.59 95 GLN A CA 1
ATOM 734 C C . GLN A 1 95 ? -0.012 -9.029 -28.451 1.00 53.59 95 GLN A C 1
ATOM 736 O O . GLN A 1 95 ? 0.104 -8.133 -29.288 1.00 53.59 95 GLN A O 1
ATOM 741 N N . ARG A 1 96 ? 0.828 -9.114 -27.412 1.00 60.12 96 ARG A N 1
ATOM 742 C CA . ARG A 1 96 ? 1.966 -8.196 -27.279 1.00 60.12 96 ARG A CA 1
ATOM 743 C C . ARG A 1 96 ? 3.264 -8.924 -26.970 1.00 60.12 96 ARG A C 1
ATOM 745 O O . ARG A 1 96 ? 3.250 -9.939 -26.274 1.00 60.12 96 ARG A O 1
ATOM 752 N N . PRO A 1 97 ? 4.384 -8.407 -27.4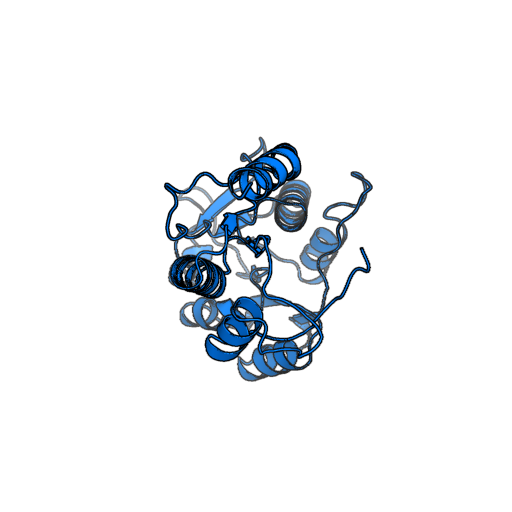98 1.00 58.22 97 PRO A N 1
ATOM 753 C CA . PRO A 1 97 ? 5.681 -8.992 -27.248 1.00 58.22 97 PRO A CA 1
ATOM 754 C C . PRO A 1 97 ? 6.043 -8.879 -25.760 1.00 58.22 97 PRO A C 1
ATOM 756 O O . PRO A 1 97 ? 5.584 -7.958 -25.074 1.00 58.22 97 PRO A O 1
ATOM 759 N N . PRO A 1 98 ? 6.886 -9.794 -25.264 1.00 66.56 98 PRO A N 1
ATOM 760 C CA . PRO A 1 98 ? 7.456 -9.694 -23.929 1.00 66.56 98 PRO A CA 1
ATOM 761 C C . PRO A 1 98 ? 8.097 -8.327 -23.660 1.00 66.56 98 PRO A C 1
ATOM 763 O O . PRO A 1 98 ? 8.719 -7.758 -24.559 1.00 66.56 98 PRO A O 1
ATOM 766 N N . LEU A 1 99 ? 8.013 -7.819 -22.418 1.00 73.56 99 LEU A N 1
ATOM 767 C CA . LEU A 1 99 ? 8.762 -6.606 -22.061 1.00 73.56 99 LEU A CA 1
ATOM 768 C C . LEU A 1 99 ? 10.269 -6.897 -22.161 1.00 73.56 99 LEU A C 1
ATOM 770 O O . LEU A 1 99 ? 10.749 -7.814 -21.488 1.00 73.56 99 LEU A O 1
ATOM 774 N N . PRO A 1 100 ? 11.025 -6.133 -22.966 1.00 70.62 100 PRO A N 1
ATOM 775 C CA . PRO A 1 100 ? 12.386 -6.499 -23.337 1.00 70.62 100 PRO A CA 1
ATOM 776 C C . PRO A 1 100 ? 13.370 -6.455 -22.165 1.00 70.62 100 PRO A C 1
ATOM 778 O O . PRO A 1 100 ? 14.336 -7.214 -22.168 1.00 70.62 100 PRO A O 1
ATOM 781 N N . ARG A 1 101 ? 13.149 -5.596 -21.158 1.00 75.25 101 ARG A N 1
ATOM 782 C CA . ARG A 1 101 ? 14.060 -5.441 -20.006 1.00 75.25 101 ARG A CA 1
ATOM 783 C C . ARG A 1 101 ? 13.436 -5.838 -18.661 1.00 75.25 101 ARG A C 1
ATOM 785 O O . ARG A 1 101 ? 14.092 -5.727 -17.629 1.00 75.25 101 ARG A O 1
ATOM 792 N N . GLN A 1 102 ? 12.175 -6.270 -18.669 1.00 82.50 102 GLN A N 1
ATOM 793 C CA . GLN A 1 102 ? 11.360 -6.656 -17.512 1.00 82.50 102 GLN A CA 1
ATOM 794 C C . GLN A 1 102 ? 11.358 -5.665 -16.328 1.00 82.50 102 GLN A C 1
ATOM 796 O O . GLN A 1 102 ? 11.155 -6.049 -15.165 1.00 82.50 102 GLN A O 1
ATOM 801 N N . ARG A 1 103 ? 11.555 -4.368 -16.605 1.00 91.12 103 ARG A N 1
ATOM 802 C CA . ARG A 1 103 ? 11.756 -3.352 -15.563 1.00 91.12 103 ARG A CA 1
ATOM 803 C C . ARG A 1 103 ? 10.443 -2.963 -14.901 1.00 91.12 103 ARG A C 1
ATOM 805 O O . ARG A 1 103 ? 9.670 -2.176 -15.448 1.00 91.12 103 ARG A O 1
ATOM 812 N N . LEU A 1 104 ? 10.213 -3.478 -13.696 1.00 93.50 104 LEU A N 1
ATOM 813 C CA . LEU A 1 104 ? 9.014 -3.187 -12.912 1.00 93.50 104 LEU A CA 1
ATOM 814 C C . LEU A 1 104 ? 9.326 -2.160 -11.837 1.00 93.50 104 LEU A C 1
ATOM 816 O O . LEU A 1 104 ? 10.232 -2.356 -11.025 1.00 93.50 104 LEU A O 1
ATOM 820 N N . LEU A 1 105 ? 8.497 -1.126 -11.776 1.00 96.50 105 LEU A N 1
ATOM 821 C CA . LEU A 1 105 ? 8.426 -0.243 -10.625 1.00 96.50 105 LEU A CA 1
ATOM 822 C C . LEU A 1 105 ? 7.326 -0.709 -9.669 1.00 96.50 105 LEU A C 1
ATOM 824 O O . LEU A 1 105 ? 6.138 -0.585 -9.948 1.00 96.50 105 LEU A O 1
ATOM 828 N N . SER A 1 106 ? 7.728 -1.232 -8.517 1.00 96.62 106 SER A N 1
ATOM 829 C CA . SER A 1 106 ? 6.842 -1.703 -7.462 1.00 96.62 106 SER A CA 1
ATOM 830 C C . SER A 1 106 ? 6.561 -0.618 -6.422 1.00 96.62 106 SER A C 1
ATOM 832 O O . SER A 1 106 ? 7.449 -0.125 -5.725 1.00 96.62 106 SER A O 1
ATOM 834 N N . ALA A 1 107 ? 5.287 -0.270 -6.273 1.00 96.56 107 ALA A N 1
ATOM 835 C CA . ALA A 1 107 ? 4.766 0.711 -5.329 1.00 96.56 107 ALA A CA 1
ATOM 836 C C . ALA A 1 107 ? 3.899 0.080 -4.224 1.00 96.56 107 ALA A C 1
ATOM 838 O O . ALA A 1 107 ? 3.050 0.751 -3.631 1.00 96.56 107 ALA A O 1
ATOM 839 N N . ILE A 1 108 ? 4.117 -1.205 -3.919 1.00 95.06 108 ILE A N 1
ATOM 840 C CA . ILE A 1 108 ? 3.421 -1.948 -2.849 1.00 95.06 108 ILE A CA 1
ATOM 841 C C . ILE A 1 108 ? 4.074 -1.761 -1.468 1.00 95.06 108 ILE A C 1
ATOM 843 O O . ILE A 1 108 ? 3.582 -2.269 -0.456 1.00 95.06 108 ILE A O 1
ATOM 847 N N . GLY A 1 109 ? 5.171 -1.007 -1.397 1.00 93.88 109 GLY A N 1
ATOM 848 C CA . GLY A 1 109 ? 5.929 -0.787 -0.171 1.00 93.88 109 GLY A CA 1
ATOM 849 C C . GLY A 1 109 ? 6.673 -2.033 0.321 1.00 93.88 109 GLY A C 1
ATOM 850 O O . GLY A 1 109 ? 6.574 -3.121 -0.240 1.00 93.88 109 GLY A O 1
ATOM 851 N N . ILE A 1 110 ? 7.413 -1.868 1.417 1.00 95.12 110 ILE A N 1
ATOM 852 C CA . ILE A 1 110 ? 8.414 -2.848 1.853 1.00 95.12 110 ILE A CA 1
ATOM 853 C C . ILE A 1 110 ? 7.834 -4.174 2.367 1.00 95.12 110 ILE A C 1
ATOM 855 O O . ILE A 1 110 ? 8.387 -5.231 2.103 1.00 95.12 110 ILE A O 1
ATOM 859 N N . ARG A 1 111 ? 6.685 -4.148 3.056 1.00 93.69 111 ARG A N 1
ATOM 860 C CA . ARG A 1 111 ? 6.127 -5.340 3.728 1.00 93.69 111 ARG A CA 1
ATOM 861 C C . ARG A 1 111 ? 5.760 -6.482 2.779 1.00 93.69 111 ARG A C 1
ATOM 863 O O . ARG A 1 111 ? 5.821 -7.634 3.177 1.00 93.69 111 ARG A O 1
ATOM 870 N N . ALA A 1 112 ? 5.343 -6.161 1.557 1.00 93.94 112 ALA A N 1
ATOM 871 C CA . ALA A 1 112 ? 4.927 -7.160 0.572 1.00 93.94 112 ALA A CA 1
ATOM 872 C C . ALA A 1 112 ? 6.026 -7.482 -0.451 1.00 93.94 112 ALA A C 1
ATOM 874 O O . ALA A 1 112 ? 5.845 -8.351 -1.299 1.00 93.94 112 ALA A O 1
ATOM 875 N N . LEU A 1 113 ? 7.160 -6.783 -0.371 1.00 95.19 113 LEU A N 1
ATOM 876 C CA . LEU A 1 113 ? 8.267 -6.953 -1.295 1.00 95.19 113 LEU A CA 1
ATOM 877 C C . LEU A 1 113 ? 8.913 -8.351 -1.229 1.00 95.19 113 LEU A C 1
ATOM 879 O O . LEU A 1 113 ? 9.162 -8.888 -2.305 1.00 95.19 113 LEU A O 1
ATOM 883 N N . PRO A 1 114 ? 9.121 -8.986 -0.052 1.00 95.69 114 PRO A N 1
ATOM 884 C CA . PRO A 1 114 ? 9.681 -10.339 -0.007 1.00 95.69 114 PRO A CA 1
ATOM 885 C C . PRO A 1 114 ? 8.873 -11.344 -0.833 1.00 95.69 114 PRO A C 1
ATOM 887 O O . PRO A 1 114 ? 9.450 -12.141 -1.559 1.00 95.69 114 PRO A O 1
ATOM 890 N N . LEU A 1 115 ? 7.537 -11.261 -0.782 1.00 94.00 115 LEU A N 1
ATOM 891 C CA . LEU A 1 115 ? 6.652 -12.153 -1.536 1.00 94.00 115 LEU A CA 1
ATOM 892 C C . LEU A 1 115 ? 6.757 -11.931 -3.051 1.00 94.00 115 LEU A C 1
ATOM 894 O O . LEU A 1 115 ? 6.734 -12.889 -3.813 1.00 94.00 115 LEU A O 1
ATOM 898 N N . LEU A 1 116 ? 6.897 -10.676 -3.491 1.00 93.25 116 LEU A N 1
ATOM 899 C CA . LEU A 1 116 ? 7.127 -10.356 -4.903 1.00 93.25 116 LEU A CA 1
ATOM 900 C C . LEU A 1 116 ? 8.461 -10.938 -5.401 1.00 93.25 116 LEU A C 1
ATOM 902 O O . LEU A 1 116 ? 8.523 -11.472 -6.503 1.00 93.25 116 LEU A O 1
ATOM 906 N N . LEU A 1 117 ? 9.517 -10.849 -4.588 1.00 93.19 117 LEU A N 1
ATOM 907 C CA . LEU A 1 117 ? 10.861 -11.306 -4.956 1.00 93.19 117 LEU A CA 1
ATOM 908 C C . LEU A 1 117 ? 11.029 -12.835 -4.921 1.00 93.19 117 LEU A C 1
ATOM 910 O O . LEU A 1 117 ? 12.031 -13.336 -5.415 1.00 93.19 117 LEU A O 1
ATOM 914 N N . GLN A 1 118 ? 10.052 -13.599 -4.417 1.00 91.00 118 GLN A N 1
ATOM 915 C CA . GLN A 1 118 ? 10.085 -15.068 -4.513 1.00 91.00 118 GLN A CA 1
ATOM 916 C C . GLN A 1 118 ? 9.993 -15.572 -5.959 1.00 91.00 118 GLN A C 1
ATOM 918 O O . GLN A 1 118 ? 10.547 -16.618 -6.281 1.00 91.00 118 GLN A O 1
ATOM 923 N N . GLY A 1 119 ? 9.276 -14.852 -6.827 1.00 83.81 119 GLY A N 1
ATOM 924 C CA . GLY A 1 119 ? 9.086 -15.241 -8.228 1.00 83.81 119 GLY A CA 1
ATOM 925 C C . GLY A 1 119 ? 9.941 -14.455 -9.220 1.00 83.81 119 GLY A C 1
ATOM 926 O O . GLY A 1 119 ? 9.835 -14.694 -10.423 1.00 83.81 119 GLY A O 1
ATOM 927 N N . ARG A 1 120 ? 10.720 -13.477 -8.750 1.00 87.62 120 ARG A N 1
ATOM 928 C CA . ARG A 1 120 ? 11.200 -12.384 -9.594 1.00 87.62 120 ARG A CA 1
ATOM 929 C C . ARG A 1 120 ? 12.599 -11.932 -9.214 1.00 87.62 120 ARG A C 1
ATOM 931 O O . ARG A 1 120 ? 12.892 -11.734 -8.036 1.00 87.62 120 ARG A O 1
ATOM 938 N N . GLN A 1 121 ? 13.429 -11.673 -10.215 1.00 87.62 121 GLN A N 1
ATOM 939 C CA . GLN A 1 121 ? 14.782 -11.180 -9.994 1.00 87.62 121 GLN A CA 1
ATOM 940 C C . GLN A 1 121 ? 14.805 -9.755 -9.426 1.00 87.62 121 GLN A C 1
ATOM 942 O O . GLN A 1 121 ? 14.105 -8.836 -9.875 1.00 87.62 121 GLN A O 1
ATOM 947 N N . VAL A 1 122 ? 15.673 -9.555 -8.434 1.00 90.81 122 VAL A N 1
ATOM 948 C CA . VAL A 1 122 ? 15.868 -8.258 -7.777 1.00 90.81 122 VAL A CA 1
ATOM 949 C C . VAL A 1 122 ? 16.415 -7.201 -8.743 1.00 90.81 122 VAL A C 1
ATOM 951 O O . VAL A 1 122 ? 15.986 -6.050 -8.687 1.00 90.81 122 VAL A O 1
ATOM 954 N N . ASP A 1 123 ? 17.263 -7.591 -9.699 1.00 90.81 123 ASP A N 1
ATOM 955 C CA . ASP A 1 123 ? 17.916 -6.671 -10.641 1.00 90.81 123 ASP A CA 1
ATOM 956 C C . ASP A 1 123 ? 16.967 -5.986 -11.619 1.00 90.81 123 ASP A C 1
ATOM 958 O O . ASP A 1 123 ? 17.247 -4.887 -12.104 1.00 90.81 123 ASP A O 1
ATOM 962 N N . HIS A 1 124 ? 15.813 -6.597 -11.864 1.00 89.88 124 HIS A N 1
ATOM 963 C CA . HIS A 1 124 ? 14.777 -6.019 -12.706 1.00 89.88 124 HIS A CA 1
ATOM 964 C C . HIS A 1 124 ? 13.785 -5.171 -11.904 1.00 89.88 124 HIS A C 1
ATOM 966 O O . HIS A 1 124 ? 12.841 -4.635 -12.494 1.00 89.88 124 HIS A O 1
ATOM 972 N N . THR A 1 125 ? 13.930 -5.082 -10.572 1.00 94.12 125 THR A N 1
ATOM 973 C CA . THR A 1 125 ? 12.941 -4.520 -9.639 1.00 94.12 125 THR A CA 1
ATOM 974 C C . THR A 1 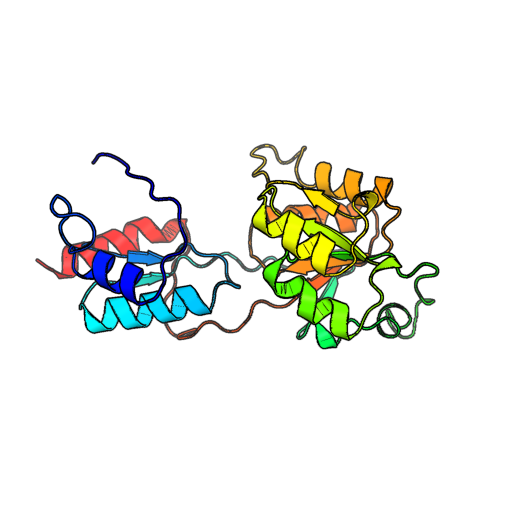125 ? 13.370 -3.178 -9.073 1.00 94.12 125 THR A C 1
ATOM 976 O O . THR A 1 125 ? 14.320 -3.077 -8.305 1.00 94.12 125 THR A O 1
ATOM 979 N N . TRP A 1 126 ? 12.582 -2.153 -9.383 1.00 96.88 126 TRP A N 1
ATOM 980 C CA . TRP A 1 126 ? 12.638 -0.850 -8.738 1.00 96.88 126 TRP A CA 1
ATOM 981 C C . TRP A 1 126 ? 11.525 -0.754 -7.716 1.00 96.88 126 TRP A C 1
ATOM 983 O O . TRP A 1 126 ? 10.421 -1.251 -7.939 1.00 96.88 126 TRP A O 1
ATOM 993 N N . VAL A 1 127 ? 11.793 -0.113 -6.585 1.00 97.44 127 VAL A N 1
ATOM 994 C CA . VAL A 1 127 ? 10.821 -0.025 -5.499 1.00 97.44 127 VAL A CA 1
ATOM 995 C C . VAL A 1 127 ? 10.636 1.403 -5.036 1.00 97.44 127 VAL A C 1
ATOM 997 O O . VAL A 1 127 ? 11.586 2.169 -4.892 1.00 97.44 127 VAL A O 1
ATOM 1000 N N . ARG A 1 128 ? 9.389 1.749 -4.733 1.00 96.62 128 ARG A N 1
ATOM 1001 C CA . ARG A 1 128 ? 9.050 2.940 -3.963 1.00 96.62 128 ARG A CA 1
ATOM 1002 C C . ARG A 1 128 ? 8.590 2.514 -2.574 1.00 96.62 128 ARG A C 1
ATOM 1004 O O . ARG A 1 128 ? 7.567 1.837 -2.433 1.00 96.62 128 ARG A O 1
ATOM 1011 N N . ILE A 1 129 ? 9.327 2.932 -1.551 1.00 96.12 129 ILE A N 1
ATOM 1012 C CA . ILE A 1 129 ? 9.054 2.615 -0.145 1.00 96.12 129 ILE A CA 1
ATOM 1013 C C . ILE A 1 129 ? 9.032 3.894 0.700 1.00 96.12 129 ILE A C 1
ATOM 1015 O O . ILE A 1 129 ? 9.510 4.945 0.279 1.00 96.12 129 ILE A O 1
ATOM 1019 N N . LEU A 1 130 ? 8.449 3.808 1.898 1.00 93.31 130 LEU A N 1
ATOM 1020 C CA . LEU A 1 130 ? 8.431 4.931 2.835 1.00 93.31 130 LEU A CA 1
ATOM 1021 C C . LEU A 1 130 ? 9.858 5.276 3.299 1.00 93.31 130 LEU A C 1
ATOM 1023 O O . LEU A 1 130 ? 10.667 4.359 3.459 1.00 93.31 130 LEU A O 1
ATOM 1027 N N . PRO A 1 131 ? 10.159 6.558 3.572 1.00 94.38 131 PRO A N 1
ATOM 1028 C CA . PRO A 1 131 ? 11.480 7.010 3.993 1.00 94.38 131 PRO A CA 1
ATOM 1029 C C . PRO A 1 131 ? 11.701 6.735 5.487 1.00 94.38 131 PRO A C 1
ATOM 1031 O O . PRO A 1 131 ? 11.836 7.652 6.289 1.00 94.38 131 PRO A O 1
ATOM 1034 N N . THR A 1 132 ? 11.692 5.460 5.881 1.00 93.44 132 THR A N 1
ATOM 1035 C CA . THR A 1 132 ? 12.003 5.046 7.254 1.00 93.44 132 THR A CA 1
ATOM 1036 C C . THR A 1 132 ? 13.281 4.209 7.284 1.00 93.44 132 THR A C 1
ATOM 1038 O O . THR A 1 132 ? 13.506 3.414 6.363 1.00 93.44 132 THR A O 1
ATOM 1041 N N . PRO A 1 133 ? 14.104 4.310 8.348 1.00 94.38 133 PRO A N 1
ATOM 1042 C CA . PRO A 1 133 ? 15.317 3.500 8.471 1.00 94.38 133 PRO A CA 1
ATOM 1043 C C . PRO A 1 133 ? 15.036 1.997 8.365 1.00 94.38 133 PRO A C 1
ATOM 1045 O O . PRO A 1 133 ? 15.767 1.266 7.701 1.00 94.38 133 PRO A O 1
ATOM 1048 N N . THR A 1 134 ? 13.937 1.533 8.966 1.00 93.62 134 THR A N 1
ATOM 1049 C CA . THR A 1 134 ? 13.520 0.125 8.914 1.00 93.62 134 THR A CA 1
ATOM 1050 C C . THR A 1 134 ? 13.162 -0.320 7.498 1.00 93.62 134 THR A C 1
ATOM 1052 O O . THR A 1 134 ? 13.538 -1.422 7.097 1.00 93.62 134 THR A O 1
ATOM 1055 N N . ALA A 1 135 ? 12.471 0.520 6.718 1.00 94.94 135 ALA A N 1
ATOM 1056 C CA . ALA A 1 135 ? 12.127 0.185 5.340 1.00 94.94 135 ALA A CA 1
ATOM 1057 C C . ALA A 1 135 ? 13.376 0.090 4.455 1.00 94.94 135 ALA A C 1
ATOM 1059 O O . ALA A 1 135 ? 13.505 -0.875 3.704 1.00 94.94 135 ALA A O 1
ATOM 1060 N N . LEU A 1 136 ? 14.309 1.040 4.587 1.00 96.44 136 LEU A N 1
ATOM 1061 C CA . LEU A 1 136 ? 15.568 1.025 3.841 1.00 96.44 136 LEU A CA 1
ATOM 1062 C C . LEU A 1 136 ? 16.413 -0.208 4.182 1.00 96.44 136 LEU A C 1
ATOM 1064 O O . LEU A 1 136 ? 16.799 -0.939 3.277 1.00 96.44 136 LEU A O 1
ATOM 1068 N N . ARG A 1 137 ? 16.639 -0.490 5.474 1.00 96.88 137 ARG A N 1
ATOM 1069 C CA . ARG A 1 137 ? 17.398 -1.681 5.899 1.00 96.88 137 ARG A CA 1
ATOM 1070 C C . ARG A 1 137 ? 16.790 -2.972 5.363 1.00 96.88 137 ARG A C 1
ATOM 1072 O O . ARG A 1 137 ? 17.516 -3.818 4.859 1.00 96.88 137 ARG A O 1
ATOM 1079 N N . SER A 1 138 ? 15.465 -3.099 5.429 1.00 96.81 138 SER A N 1
ATOM 1080 C CA . SER A 1 138 ? 14.773 -4.281 4.905 1.00 96.81 138 SER A CA 1
ATOM 1081 C C . SER A 1 138 ? 14.942 -4.417 3.389 1.00 96.81 138 SER A C 1
ATOM 1083 O O . SER A 1 138 ? 15.084 -5.526 2.895 1.00 96.81 138 SER A O 1
ATOM 1085 N N . ALA A 1 139 ? 14.936 -3.308 2.642 1.00 97.25 139 ALA A N 1
ATOM 1086 C CA . ALA A 1 139 ? 15.133 -3.339 1.194 1.00 97.25 139 ALA A CA 1
ATOM 1087 C C . ALA A 1 139 ? 16.560 -3.772 0.827 1.00 97.25 139 ALA A C 1
ATOM 1089 O O . ALA A 1 139 ? 16.730 -4.646 -0.018 1.00 97.25 139 ALA A O 1
ATOM 1090 N N . LEU A 1 140 ? 17.569 -3.220 1.507 1.00 97.00 140 LEU A N 1
ATOM 1091 C CA . LEU A 1 140 ? 18.972 -3.597 1.311 1.00 97.00 140 LEU A CA 1
ATOM 1092 C C . LEU A 1 140 ? 19.223 -5.068 1.680 1.00 97.00 140 LEU A C 1
ATOM 1094 O O . LEU A 1 140 ? 19.909 -5.773 0.951 1.00 97.00 140 LEU A O 1
ATOM 1098 N N . ALA A 1 141 ? 18.607 -5.560 2.761 1.00 96.88 141 ALA A N 1
ATOM 1099 C CA . ALA A 1 141 ? 18.699 -6.965 3.171 1.00 96.88 141 ALA A CA 1
ATOM 1100 C C . ALA A 1 141 ? 18.078 -7.944 2.155 1.00 96.88 141 ALA A C 1
ATOM 1102 O O . ALA A 1 141 ? 18.449 -9.112 2.126 1.00 96.88 141 ALA A O 1
ATOM 1103 N N . LEU A 1 142 ? 17.157 -7.471 1.308 1.00 96.56 142 LEU A N 1
ATOM 1104 C CA . LEU A 1 142 ? 16.599 -8.237 0.188 1.00 96.56 142 LEU A CA 1
ATOM 1105 C C . LEU A 1 142 ? 17.485 -8.188 -1.072 1.00 96.56 142 LEU A C 1
ATOM 1107 O O . LEU A 1 142 ? 17.084 -8.705 -2.112 1.00 96.56 142 LEU A O 1
ATOM 1111 N N . GLY A 1 143 ? 18.659 -7.553 -1.004 1.00 96.38 143 GLY A N 1
ATOM 1112 C CA . GLY A 1 143 ? 19.602 -7.445 -2.118 1.00 96.38 143 GLY A CA 1
ATOM 1113 C C . GLY A 1 143 ? 19.287 -6.326 -3.113 1.00 96.38 143 GLY A C 1
ATOM 1114 O O . GLY A 1 143 ? 19.845 -6.312 -4.208 1.00 96.38 143 GLY A O 1
ATOM 1115 N N . LEU A 1 144 ? 18.391 -5.386 -2.782 1.00 96.25 144 LEU A N 1
ATOM 1116 C CA . LEU A 1 144 ? 18.150 -4.231 -3.648 1.00 96.25 144 LEU A CA 1
ATOM 1117 C C . LEU A 1 144 ? 19.326 -3.259 -3.607 1.00 96.25 144 LEU A C 1
ATOM 1119 O O . LEU A 1 144 ? 19.695 -2.757 -2.546 1.00 96.25 144 LEU A O 1
ATOM 1123 N N . ASP A 1 145 ? 19.823 -2.907 -4.788 1.00 95.50 145 ASP A N 1
ATOM 1124 C CA . ASP A 1 145 ? 20.741 -1.787 -4.954 1.00 95.50 145 ASP A CA 1
ATOM 1125 C C . ASP A 1 145 ? 20.049 -0.452 -4.623 1.00 95.50 145 ASP A C 1
ATOM 1127 O O . ASP A 1 145 ? 18.898 -0.210 -5.007 1.00 95.50 145 ASP A O 1
ATOM 1131 N N . SER A 1 146 ? 20.761 0.439 -3.931 1.00 94.00 146 SER A N 1
ATOM 1132 C CA . SER A 1 146 ? 20.242 1.749 -3.519 1.00 94.00 146 SER A CA 1
ATOM 1133 C C . SER A 1 146 ? 19.732 2.617 -4.681 1.00 94.00 146 SER A C 1
ATOM 1135 O O . SER A 1 146 ? 18.742 3.332 -4.517 1.00 94.00 146 SER A O 1
ATOM 1137 N N . ALA A 1 147 ? 20.311 2.501 -5.882 1.00 95.19 147 ALA A N 1
ATOM 1138 C CA . ALA A 1 147 ? 19.875 3.215 -7.083 1.00 95.19 147 ALA A CA 1
ATOM 1139 C C . ALA A 1 147 ? 18.493 2.761 -7.588 1.00 95.19 147 ALA A C 1
ATOM 1141 O O . ALA A 1 147 ? 17.865 3.452 -8.403 1.00 95.19 147 ALA A O 1
ATOM 1142 N N . ARG A 1 148 ? 18.001 1.616 -7.094 1.00 96.25 148 ARG A N 1
ATOM 1143 C CA . ARG A 1 148 ? 16.683 1.047 -7.404 1.00 96.25 148 ARG A CA 1
ATOM 1144 C C . ARG A 1 148 ? 15.625 1.347 -6.338 1.00 96.25 148 ARG A C 1
ATOM 1146 O O . ARG A 1 148 ? 14.487 0.892 -6.463 1.00 96.25 148 ARG A O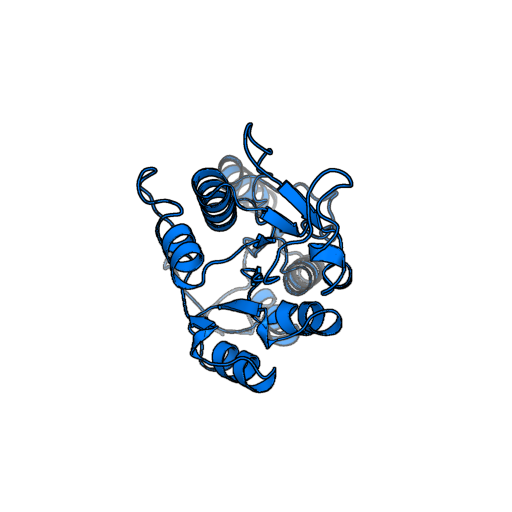 1
ATOM 1153 N N . ILE A 1 149 ? 15.966 2.122 -5.306 1.00 97.44 149 ILE A N 1
ATOM 1154 C CA . ILE A 1 149 ? 15.081 2.439 -4.181 1.00 97.44 149 ILE A CA 1
ATOM 1155 C C . ILE A 1 149 ? 14.713 3.927 -4.206 1.00 97.44 149 ILE A C 1
ATOM 1157 O O . ILE A 1 149 ? 15.562 4.799 -4.057 1.00 97.44 149 ILE A O 1
ATOM 1161 N N . ALA A 1 150 ? 13.420 4.232 -4.315 1.00 96.56 150 ALA A N 1
ATOM 1162 C CA . ALA A 1 150 ? 12.885 5.562 -4.037 1.00 96.56 150 ALA A CA 1
ATOM 1163 C C . ALA A 1 150 ? 12.300 5.605 -2.624 1.00 96.56 150 ALA A C 1
ATOM 1165 O O . ALA A 1 150 ? 11.263 4.994 -2.346 1.00 96.56 150 ALA A O 1
ATOM 1166 N N . LEU A 1 151 ? 12.951 6.373 -1.752 1.00 94.94 151 LEU A N 1
ATOM 1167 C CA . LEU A 1 151 ? 12.477 6.702 -0.409 1.00 94.94 151 LEU A CA 1
ATOM 1168 C C . LEU A 1 151 ? 11.549 7.916 -0.490 1.00 94.94 151 LEU A C 1
ATOM 1170 O O . LEU A 1 151 ? 12.007 9.055 -0.510 1.00 94.94 151 LEU A O 1
ATOM 1174 N N . LEU A 1 152 ? 10.241 7.681 -0.586 1.00 90.50 152 LEU A N 1
ATOM 1175 C CA . LEU A 1 152 ? 9.264 8.745 -0.825 1.00 90.50 152 LEU A CA 1
ATOM 1176 C C . LEU A 1 152 ? 8.008 8.553 0.019 1.00 90.50 152 LEU A C 1
ATOM 1178 O O . LEU A 1 152 ? 7.419 7.471 0.068 1.00 90.50 152 LEU A O 1
ATOM 1182 N N . LEU A 1 153 ? 7.555 9.642 0.638 1.00 85.56 153 LEU A N 1
ATOM 1183 C CA . LEU A 1 153 ? 6.210 9.720 1.196 1.00 85.56 153 LEU A CA 1
ATOM 1184 C C . LEU A 1 153 ? 5.206 9.926 0.052 1.00 85.56 153 LEU A C 1
ATOM 1186 O O . LEU A 1 153 ? 5.415 10.817 -0.776 1.00 85.56 153 LEU A O 1
ATOM 1190 N N . PRO A 1 154 ? 4.112 9.143 -0.015 1.00 77.62 154 PRO A N 1
ATOM 1191 C CA . PRO A 1 154 ? 2.988 9.480 -0.877 1.00 77.62 154 PRO A CA 1
ATOM 1192 C C . PRO A 1 154 ? 2.473 10.870 -0.492 1.00 77.62 154 PRO A C 1
ATOM 1194 O O . PRO A 1 154 ? 2.147 11.099 0.670 1.00 77.62 154 PRO A O 1
ATOM 1197 N N . ARG A 1 155 ? 2.408 11.790 -1.453 1.00 73.06 155 ARG A N 1
ATOM 1198 C CA . ARG A 1 155 ? 1.844 13.126 -1.236 1.00 73.06 155 ARG A CA 1
ATOM 1199 C C . ARG A 1 155 ? 0.396 13.147 -1.713 1.00 73.06 155 ARG A C 1
ATOM 1201 O O . ARG A 1 155 ? 0.114 12.705 -2.829 1.00 73.06 155 ARG A O 1
ATOM 1208 N N . CYS A 1 156 ? -0.507 13.674 -0.890 1.00 64.19 156 CYS A N 1
ATOM 1209 C CA . CYS A 1 156 ? -1.759 14.208 -1.410 1.00 64.19 156 CYS A CA 1
ATOM 1210 C C . CYS A 1 156 ? -1.427 15.511 -2.140 1.00 64.19 156 CYS A C 1
ATOM 1212 O O . CYS A 1 156 ? -0.667 16.336 -1.637 1.00 64.19 156 CYS A O 1
ATOM 1214 N N . HIS A 1 157 ? -1.919 15.642 -3.364 1.00 64.75 157 HIS A N 1
ATOM 1215 C CA . HIS A 1 157 ? -1.837 16.888 -4.104 1.00 64.75 157 HIS A CA 1
ATOM 1216 C C . HIS A 1 157 ? -3.263 17.404 -4.212 1.00 64.75 157 HIS A C 1
ATOM 1218 O O . HIS A 1 157 ? -4.097 16.734 -4.818 1.00 64.75 157 HIS A O 1
ATOM 1224 N N . ASP A 1 158 ? -3.527 18.572 -3.635 1.00 59.53 158 ASP A N 1
ATOM 1225 C CA . ASP A 1 158 ? -4.846 19.213 -3.727 1.00 59.53 158 ASP A CA 1
ATOM 1226 C C . ASP A 1 158 ? -5.096 19.789 -5.130 1.00 59.53 158 ASP A C 1
ATOM 1228 O O . ASP A 1 158 ? -6.226 20.067 -5.519 1.00 59.53 158 ASP A O 1
ATOM 1232 N N . GLN A 1 159 ? -4.038 19.926 -5.933 1.00 66.94 159 GLN A N 1
ATOM 1233 C CA . GLN A 1 159 ? -4.116 20.406 -7.305 1.00 66.94 159 GLN A CA 1
ATOM 1234 C C . GLN A 1 159 ? -4.132 19.239 -8.296 1.00 66.94 159 GLN A C 1
ATOM 1236 O O . GLN A 1 159 ? -3.154 18.504 -8.447 1.00 66.94 159 GLN A O 1
ATOM 1241 N N . ALA A 1 160 ? -5.219 19.129 -9.063 1.00 69.81 160 ALA A N 1
ATOM 1242 C CA . ALA A 1 160 ? -5.392 18.103 -10.095 1.00 69.81 160 ALA A CA 1
ATOM 1243 C C . ALA A 1 160 ? -4.273 18.091 -11.161 1.00 69.81 160 ALA A C 1
ATOM 1245 O O . ALA A 1 160 ? -4.039 17.073 -11.808 1.00 69.81 160 ALA A O 1
ATOM 1246 N N . GLN A 1 161 ? -3.564 19.207 -11.349 1.00 73.19 161 GLN A N 1
ATOM 1247 C CA . GLN A 1 161 ? -2.503 19.332 -12.352 1.00 73.19 161 GLN A CA 1
ATOM 1248 C C . GLN A 1 161 ? -1.203 18.614 -11.950 1.00 73.19 161 GLN A C 1
ATOM 1250 O O . GLN A 1 161 ? -0.463 18.161 -12.825 1.00 73.19 161 GLN A O 1
ATOM 1255 N N . THR A 1 162 ? -0.935 18.463 -10.648 1.00 80.06 162 THR A N 1
ATOM 1256 C CA . THR A 1 162 ? 0.338 17.920 -10.137 1.00 80.06 162 THR A CA 1
ATOM 1257 C C . THR A 1 162 ? 0.274 16.440 -9.764 1.00 80.06 162 THR A C 1
ATOM 1259 O O . THR A 1 162 ? 1.313 15.799 -9.581 1.00 80.06 162 THR A O 1
ATOM 1262 N N . ILE A 1 163 ? -0.927 15.855 -9.723 1.00 87.44 163 ILE A N 1
ATOM 1263 C CA . ILE A 1 163 ? -1.107 14.432 -9.439 1.00 87.44 163 ILE A CA 1
ATOM 1264 C C . ILE A 1 163 ? -0.352 13.555 -10.454 1.00 87.44 163 ILE A C 1
ATOM 1266 O O . ILE A 1 163 ? -0.377 13.776 -11.668 1.00 87.44 163 ILE A O 1
ATOM 1270 N N . GLY A 1 164 ? 0.364 12.552 -9.942 1.00 89.31 164 GLY A N 1
ATOM 1271 C CA . GLY A 1 164 ? 1.107 11.589 -10.753 1.00 89.31 164 GLY A CA 1
ATOM 1272 C C . GLY A 1 164 ? 2.406 12.111 -11.377 1.00 89.31 164 GLY A C 1
ATOM 1273 O O . GLY A 1 164 ? 3.047 11.348 -12.100 1.00 89.31 164 GLY A O 1
ATOM 1274 N N . LEU A 1 165 ? 2.806 13.377 -11.179 1.00 91.31 165 LEU A N 1
ATOM 1275 C CA . LEU A 1 165 ? 4.047 13.910 -11.772 1.00 91.31 165 LEU A CA 1
ATOM 1276 C C . LEU A 1 165 ? 5.299 13.241 -11.195 1.00 91.31 165 LEU A C 1
ATOM 1278 O O . LEU A 1 165 ? 6.222 12.914 -11.941 1.00 91.31 165 LEU A O 1
ATOM 1282 N N . LEU A 1 166 ? 5.313 12.992 -9.884 1.00 91.94 166 LEU A N 1
ATOM 1283 C CA . LEU A 1 166 ? 6.413 12.294 -9.221 1.00 91.94 166 LEU A CA 1
ATOM 1284 C C . LEU A 1 166 ? 6.510 10.842 -9.702 1.00 91.94 166 LEU A C 1
ATOM 1286 O O . LEU A 1 166 ? 7.591 10.374 -10.051 1.00 91.94 166 LEU A O 1
ATOM 1290 N N . GLU A 1 167 ? 5.375 10.151 -9.785 1.00 95.50 167 GLU A N 1
ATOM 1291 C CA . GLU A 1 167 ? 5.275 8.797 -10.326 1.00 95.50 167 GLU A CA 1
ATOM 1292 C C . GLU A 1 167 ? 5.784 8.735 -11.777 1.00 95.50 167 GLU A C 1
ATOM 1294 O O . GLU A 1 167 ? 6.586 7.863 -12.109 1.00 95.50 167 GLU A O 1
ATOM 1299 N N . GLN A 1 168 ? 5.412 9.703 -12.624 1.00 95.56 168 GLN A N 1
ATOM 1300 C CA . GLN A 1 168 ? 5.924 9.811 -13.997 1.00 95.56 168 GLN A CA 1
ATOM 1301 C C . GLN A 1 168 ? 7.439 10.026 -14.040 1.00 95.56 168 GLN A C 1
ATOM 1303 O O . GLN A 1 168 ? 8.122 9.411 -14.861 1.00 95.56 168 GLN A O 1
ATOM 1308 N N . ALA A 1 169 ? 7.971 10.888 -13.172 1.00 95.31 169 ALA A N 1
ATOM 1309 C CA . ALA A 1 169 ? 9.402 11.153 -13.101 1.00 95.31 169 ALA A CA 1
ATOM 1310 C C . ALA A 1 169 ? 10.194 9.899 -12.698 1.00 95.31 169 ALA A C 1
ATOM 1312 O O . ALA A 1 169 ? 11.224 9.617 -13.309 1.00 95.31 169 ALA A O 1
ATOM 1313 N N . LEU A 1 170 ? 9.692 9.109 -11.740 1.00 95.94 170 LEU A N 1
ATOM 1314 C CA . LEU A 1 170 ? 10.294 7.824 -11.363 1.00 95.94 170 LEU A CA 1
ATOM 1315 C C . LEU A 1 170 ? 10.292 6.836 -12.531 1.00 95.94 170 LEU A C 1
ATOM 1317 O O . LEU A 1 170 ? 11.339 6.274 -12.853 1.00 95.94 170 LEU A O 1
ATOM 1321 N N . CYS A 1 171 ? 9.144 6.669 -13.198 1.00 97.12 171 CYS A N 1
ATOM 1322 C CA . CYS A 1 171 ? 9.031 5.780 -14.354 1.00 97.12 171 CYS A CA 1
ATOM 1323 C C . CYS A 1 171 ? 10.020 6.161 -15.464 1.00 97.12 171 CYS A C 1
ATOM 1325 O O . CYS A 1 171 ? 10.687 5.289 -16.015 1.00 97.12 171 CYS A O 1
ATOM 1327 N N . ARG A 1 172 ? 10.160 7.460 -15.770 1.00 97.44 172 ARG A N 1
ATOM 1328 C CA . ARG A 1 172 ? 11.113 7.956 -16.778 1.00 97.44 172 ARG A CA 1
ATOM 1329 C C . ARG A 1 172 ? 12.561 7.744 -16.352 1.00 97.44 172 ARG A C 1
ATOM 1331 O O . ARG A 1 172 ? 13.338 7.200 -17.128 1.00 97.44 172 ARG A O 1
ATOM 1338 N N . ARG A 1 173 ? 12.910 8.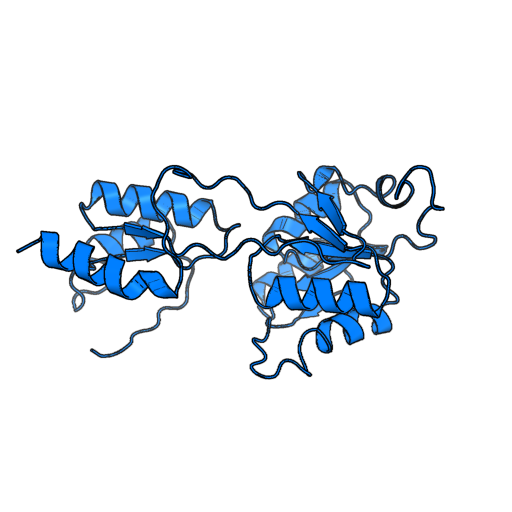124 -15.117 1.00 96.12 173 ARG A N 1
ATOM 1339 C CA . ARG A 1 173 ? 14.271 7.997 -14.570 1.00 96.12 173 ARG A CA 1
ATOM 1340 C C . ARG A 1 173 ? 14.786 6.563 -14.647 1.00 96.12 173 ARG A C 1
ATOM 1342 O O . ARG A 1 173 ? 15.953 6.351 -14.955 1.00 96.12 173 ARG A O 1
ATOM 1349 N N . TRP A 1 174 ? 13.928 5.591 -14.359 1.00 96.00 174 TRP A N 1
ATOM 1350 C CA . TRP A 1 174 ? 14.302 4.178 -14.334 1.00 96.00 174 TRP A CA 1
ATOM 1351 C C . TRP A 1 174 ? 13.934 3.414 -15.607 1.00 96.00 174 TRP A C 1
ATOM 1353 O O . TRP A 1 174 ? 14.199 2.217 -15.708 1.00 96.00 174 TRP A O 1
ATOM 1363 N N . GLY A 1 175 ? 13.336 4.093 -16.590 1.00 95.19 175 GLY A N 1
ATOM 1364 C CA . GLY A 1 175 ? 12.858 3.475 -17.822 1.00 95.19 175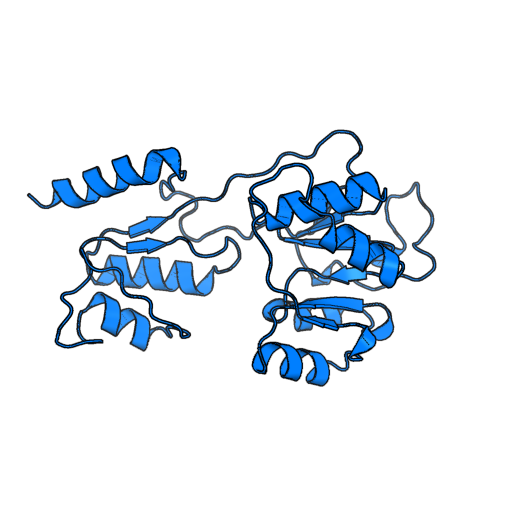 GLY A CA 1
ATOM 1365 C C . GLY A 1 175 ? 11.924 2.294 -17.555 1.00 95.19 175 GLY A C 1
ATOM 1366 O O . GLY A 1 175 ? 12.078 1.247 -18.189 1.00 95.19 175 GLY A O 1
ATOM 1367 N N . SER A 1 176 ? 11.028 2.434 -16.576 1.00 94.31 176 SER A N 1
ATOM 1368 C CA . SER A 1 176 ? 10.094 1.384 -16.175 1.00 94.31 176 SER A CA 1
ATOM 1369 C C . SER A 1 176 ? 9.217 0.973 -17.353 1.00 94.31 176 SER A C 1
ATOM 1371 O O . SER A 1 176 ? 8.744 1.818 -18.106 1.00 94.31 176 SER A O 1
ATOM 1373 N N . GLU A 1 177 ? 8.997 -0.327 -17.495 1.00 91.69 177 GLU A N 1
ATOM 1374 C CA . GLU A 1 177 ? 8.175 -0.914 -18.557 1.00 91.69 177 GLU A CA 1
ATOM 1375 C C . GLU A 1 177 ? 6.815 -1.370 -18.020 1.00 91.69 177 GLU A C 1
ATOM 1377 O O . GLU A 1 177 ? 5.862 -1.512 -18.777 1.00 91.69 177 GLU A O 1
ATOM 1382 N N . ALA A 1 178 ? 6.712 -1.555 -16.703 1.00 92.50 178 ALA A N 1
ATOM 1383 C CA . ALA A 1 178 ? 5.463 -1.773 -15.994 1.00 92.50 178 ALA A CA 1
ATOM 1384 C C . ALA A 1 178 ? 5.518 -1.153 -14.595 1.00 92.50 178 ALA A C 1
ATOM 1386 O O . ALA A 1 178 ? 6.592 -0.957 -14.015 1.00 92.50 178 ALA A O 1
ATOM 1387 N N . VAL A 1 179 ? 4.345 -0.889 -14.029 1.00 95.75 179 VAL A N 1
ATOM 1388 C CA . VAL A 1 179 ? 4.180 -0.424 -12.649 1.00 95.75 179 VAL A CA 1
ATOM 1389 C C . VAL A 1 179 ? 3.298 -1.401 -11.896 1.00 95.75 179 VAL A C 1
ATOM 1391 O O . VAL A 1 179 ? 2.249 -1.779 -12.394 1.00 95.75 179 VAL A O 1
ATOM 1394 N N . LEU A 1 180 ? 3.674 -1.761 -10.672 1.00 95.81 180 LEU A N 1
ATOM 1395 C CA . LEU A 1 180 ? 2.834 -2.518 -9.749 1.00 95.81 180 LEU A CA 1
ATOM 1396 C C . LEU A 1 180 ? 2.369 -1.621 -8.607 1.00 95.81 180 LEU A C 1
ATOM 1398 O O . LEU A 1 180 ? 3.190 -1.085 -7.864 1.00 95.81 180 LEU A O 1
ATOM 1402 N N . CYS A 1 181 ? 1.061 -1.500 -8.401 1.00 96.06 181 CYS A N 1
ATOM 1403 C CA . CYS A 1 181 ? 0.508 -0.805 -7.243 1.00 96.06 181 CYS A CA 1
ATOM 1404 C C . CYS A 1 181 ? -0.680 -1.563 -6.634 1.00 96.06 181 CYS A C 1
ATOM 1406 O O . CYS A 1 181 ? -1.118 -2.597 -7.133 1.00 96.06 181 CYS A O 1
ATOM 1408 N N . ARG A 1 182 ? -1.161 -1.079 -5.488 1.00 95.88 182 ARG A N 1
ATOM 1409 C CA . ARG A 1 182 ? -2.317 -1.642 -4.781 1.00 95.88 182 ARG A CA 1
ATOM 1410 C C . ARG A 1 182 ? -3.597 -0.940 -5.211 1.00 95.88 182 ARG A C 1
ATOM 1412 O O . ARG A 1 182 ? -3.600 0.289 -5.291 1.00 95.88 182 ARG A O 1
ATOM 1419 N N . GLN A 1 183 ? -4.685 -1.701 -5.323 1.00 95.31 183 GLN A N 1
ATOM 1420 C CA . GLN A 1 183 ? -6.051 -1.180 -5.354 1.00 95.31 183 GLN A CA 1
ATOM 1421 C C . GLN A 1 183 ? -6.391 -0.567 -3.983 1.00 95.31 183 GLN A C 1
ATOM 1423 O O . GLN A 1 183 ? -6.967 -1.202 -3.103 1.00 95.31 183 GLN A O 1
ATOM 1428 N N . SER A 1 184 ? -5.916 0.649 -3.746 1.00 90.31 184 SER A N 1
ATOM 1429 C CA . SER A 1 184 ? -5.954 1.326 -2.450 1.00 90.31 184 SER A CA 1
ATOM 1430 C C . SER A 1 184 ? -7.109 2.309 -2.309 1.00 90.31 184 SER A C 1
ATOM 1432 O O . SER A 1 184 ? -7.399 2.710 -1.183 1.00 90.31 184 SER A O 1
ATOM 1434 N N . GLY A 1 185 ? -7.762 2.696 -3.406 1.00 83.19 185 GLY A N 1
ATOM 1435 C CA . GLY A 1 185 ? -8.933 3.564 -3.368 1.00 83.19 185 GLY A CA 1
ATOM 1436 C C . GLY A 1 185 ? -8.638 4.972 -2.850 1.00 83.19 185 GLY A C 1
ATOM 1437 O O . GLY A 1 185 ? -9.103 5.378 -1.789 1.00 83.19 185 GLY A O 1
ATOM 1438 N N . GLY A 1 186 ? -7.811 5.739 -3.555 1.00 85.75 186 GLY A N 1
ATOM 1439 C CA . GLY A 1 186 ? -7.504 7.117 -3.164 1.00 85.75 186 GLY A CA 1
ATOM 1440 C C . GLY A 1 186 ? -6.369 7.729 -3.974 1.00 85.75 186 GLY A C 1
ATOM 1441 O O . GLY A 1 186 ? -5.992 7.204 -5.021 1.00 85.75 186 GLY A O 1
ATOM 1442 N N . HIS A 1 187 ? -5.791 8.816 -3.455 1.00 87.12 187 HIS A N 1
ATOM 1443 C CA . HIS A 1 187 ? -4.792 9.634 -4.155 1.00 87.12 187 HIS A CA 1
ATOM 1444 C C . HIS A 1 187 ? -3.599 8.842 -4.705 1.00 87.12 187 HIS A C 1
ATOM 1446 O O . HIS A 1 187 ? -3.191 9.066 -5.839 1.00 87.12 187 HIS A O 1
ATOM 1452 N N . THR A 1 188 ? -3.060 7.887 -3.940 1.00 89.88 188 THR A N 1
ATOM 1453 C CA . THR A 1 188 ? -1.897 7.099 -4.379 1.00 89.88 188 THR A CA 1
ATOM 1454 C C . THR A 1 188 ? -2.219 6.214 -5.584 1.00 89.88 188 THR A C 1
ATOM 1456 O O . THR A 1 188 ? -1.424 6.155 -6.516 1.00 89.88 188 THR A O 1
ATOM 1459 N N . GLU A 1 189 ? -3.365 5.525 -5.591 1.00 93.44 189 GLU A N 1
ATOM 1460 C CA . GLU A 1 189 ? -3.781 4.722 -6.751 1.00 93.44 189 GLU A CA 1
ATOM 1461 C C . GLU A 1 189 ? -4.087 5.617 -7.952 1.00 93.44 189 GLU A C 1
ATOM 1463 O O . GLU A 1 189 ? -3.615 5.335 -9.051 1.00 93.44 189 GLU A O 1
ATOM 1468 N N . ALA A 1 190 ? -4.804 6.725 -7.737 1.00 92.31 190 ALA A N 1
ATOM 1469 C CA . ALA A 1 190 ? -5.122 7.688 -8.788 1.00 92.31 190 ALA A CA 1
ATOM 1470 C C . ALA A 1 190 ? -3.855 8.264 -9.450 1.00 92.31 190 ALA A C 1
ATOM 1472 O O . ALA A 1 190 ? -3.794 8.376 -10.674 1.00 92.31 190 ALA A O 1
ATOM 1473 N N . ALA A 1 191 ? -2.817 8.559 -8.662 1.00 93.00 191 ALA A N 1
ATOM 1474 C CA . ALA A 1 191 ? -1.528 9.024 -9.168 1.00 93.00 191 ALA A CA 1
ATOM 1475 C C . ALA A 1 191 ? -0.839 7.982 -10.063 1.00 93.00 191 ALA A C 1
ATOM 1477 O O . ALA A 1 191 ? -0.382 8.328 -11.153 1.00 93.00 191 ALA A O 1
ATOM 1478 N N . TRP A 1 192 ? -0.814 6.707 -9.657 1.00 95.38 192 TRP A N 1
ATOM 1479 C CA . TRP A 1 192 ? -0.239 5.632 -10.475 1.00 95.38 192 TRP A CA 1
ATOM 1480 C C . TRP A 1 192 ? -1.042 5.355 -11.742 1.00 95.38 192 TRP A C 1
ATOM 1482 O O . TRP A 1 192 ? -0.439 5.216 -12.805 1.00 95.38 192 TRP A O 1
ATOM 1492 N N . ARG A 1 193 ? -2.377 5.328 -11.654 1.00 95.44 193 ARG A N 1
ATOM 1493 C CA . ARG A 1 193 ? -3.269 5.207 -12.818 1.00 95.44 193 ARG A CA 1
ATOM 1494 C C . ARG A 1 193 ? -2.994 6.307 -13.838 1.00 95.44 193 ARG A C 1
ATOM 1496 O O . ARG A 1 193 ? -2.701 6.017 -14.998 1.00 95.44 193 ARG A O 1
ATOM 1503 N N . LEU A 1 194 ? -2.961 7.563 -13.391 1.00 93.31 194 LEU A N 1
ATOM 1504 C CA . LEU A 1 194 ? -2.684 8.698 -14.267 1.00 93.31 194 LEU A CA 1
ATOM 1505 C C . LEU A 1 194 ? -1.271 8.654 -14.863 1.00 93.31 194 LEU A C 1
ATOM 1507 O O . LEU A 1 194 ? -1.106 8.929 -16.052 1.00 93.31 194 LEU A O 1
ATOM 1511 N N . ALA A 1 195 ? -0.264 8.305 -14.060 1.00 94.75 195 ALA A N 1
ATOM 1512 C CA . ALA A 1 195 ? 1.115 8.196 -1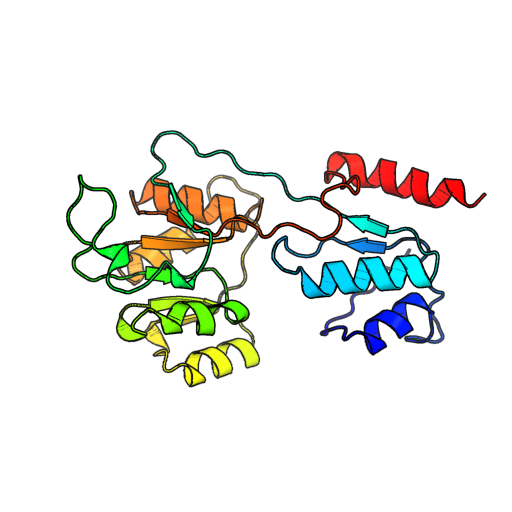4.520 1.00 94.75 195 ALA A CA 1
ATOM 1513 C C . ALA A 1 195 ? 1.273 7.120 -15.600 1.00 94.75 195 ALA A C 1
ATOM 1515 O O . ALA A 1 195 ? 1.863 7.383 -16.646 1.00 94.75 195 ALA A O 1
ATOM 1516 N N . CYS A 1 196 ? 0.694 5.938 -15.378 1.00 95.25 196 CYS A N 1
ATOM 1517 C CA . CYS A 1 196 ? 0.734 4.839 -16.338 1.00 95.25 196 CYS A CA 1
ATOM 1518 C C . CYS A 1 196 ? -0.012 5.193 -17.622 1.00 95.25 196 CYS A C 1
ATOM 1520 O O . CYS A 1 196 ? 0.523 4.989 -18.707 1.00 95.25 196 CYS A O 1
ATOM 1522 N N . ARG A 1 197 ? -1.189 5.822 -17.514 1.00 94.06 197 ARG A N 1
ATOM 1523 C CA . ARG A 1 197 ? -1.955 6.291 -18.675 1.00 94.06 197 ARG A CA 1
ATOM 1524 C C . ARG A 1 197 ? -1.159 7.281 -19.530 1.00 94.06 197 ARG A C 1
ATOM 1526 O O . ARG A 1 197 ? -1.093 7.114 -20.740 1.00 94.06 197 ARG A O 1
ATOM 1533 N N . ARG A 1 198 ? -0.526 8.286 -18.910 1.00 93.56 198 ARG A N 1
ATOM 1534 C CA . ARG A 1 198 ? 0.270 9.312 -19.617 1.00 93.56 198 ARG A CA 1
ATOM 1535 C C . ARG A 1 198 ? 1.541 8.764 -20.266 1.00 93.56 198 ARG A C 1
ATOM 1537 O O . ARG A 1 198 ? 2.020 9.344 -21.231 1.00 93.56 198 ARG A O 1
ATOM 1544 N N . LEU A 1 199 ? 2.106 7.695 -19.713 1.00 94.38 199 LEU A N 1
ATOM 1545 C CA . LEU A 1 199 ? 3.317 7.056 -20.232 1.00 94.38 199 LEU A CA 1
ATOM 1546 C C . LEU A 1 199 ? 3.020 5.814 -21.081 1.00 94.38 199 LEU A C 1
ATOM 1548 O O . LEU A 1 199 ? 3.954 5.147 -21.513 1.00 94.38 199 LEU A O 1
ATOM 1552 N N . HIS A 1 200 ? 1.741 5.492 -21.298 1.00 92.06 200 HIS A N 1
ATOM 1553 C CA . HIS A 1 200 ? 1.288 4.263 -21.952 1.00 92.06 200 HIS A CA 1
ATOM 1554 C C . HIS A 1 200 ? 1.889 2.983 -21.347 1.00 92.06 200 HIS A C 1
ATOM 1556 O O . HIS A 1 200 ? 2.117 2.003 -22.056 1.00 92.06 200 HIS A O 1
ATOM 1562 N N . LEU A 1 201 ? 2.118 2.986 -20.031 1.00 91.94 201 LEU A N 1
ATOM 1563 C CA . LEU A 1 201 ? 2.667 1.847 -19.309 1.00 91.94 201 LEU A CA 1
ATOM 1564 C C . LEU A 1 201 ? 1.557 0.901 -18.827 1.00 91.94 201 LEU A C 1
ATOM 1566 O O . LEU A 1 201 ? 0.541 1.360 -18.297 1.00 91.94 201 LEU A O 1
ATOM 1570 N N . PRO A 1 202 ? 1.781 -0.416 -18.926 1.00 91.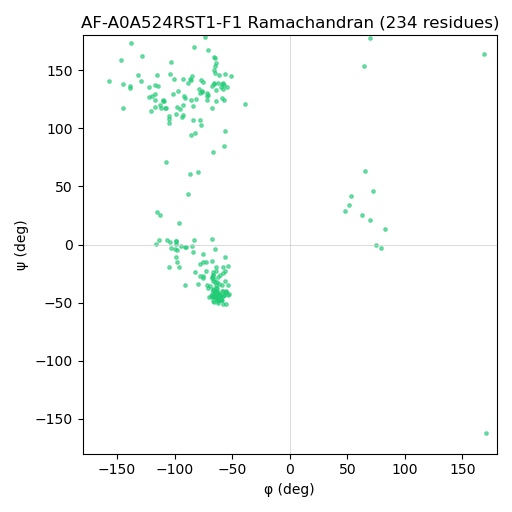25 202 PRO A N 1
ATOM 1571 C CA . PRO A 1 202 ? 1.183 -1.431 -18.070 1.00 91.25 202 PRO A CA 1
ATOM 1572 C C . PRO A 1 202 ? 1.059 -1.046 -16.589 1.00 91.25 202 PRO A C 1
ATOM 1574 O O . PRO A 1 202 ? 2.069 -0.840 -15.908 1.00 91.25 202 PRO A O 1
ATOM 1577 N N . LEU A 1 203 ? -0.169 -1.036 -16.063 1.00 93.81 203 LEU A N 1
ATOM 1578 C CA . LEU A 1 203 ? -0.442 -0.956 -14.630 1.00 93.81 203 LEU A CA 1
ATOM 1579 C C . LEU A 1 203 ? -0.890 -2.319 -14.096 1.00 93.81 203 LEU A C 1
ATOM 1581 O O . LEU A 1 203 ? -2.001 -2.771 -14.358 1.00 93.81 203 LEU A O 1
ATOM 1585 N N . LEU A 1 204 ? -0.039 -2.943 -13.292 1.00 93.62 204 LEU A N 1
ATOM 1586 C CA . LEU A 1 204 ? -0.337 -4.142 -12.523 1.00 93.62 204 LEU A CA 1
ATOM 1587 C C . LEU A 1 204 ? -1.020 -3.712 -11.228 1.00 93.62 204 LEU A C 1
ATOM 1589 O O . LEU A 1 204 ? -0.389 -3.140 -10.335 1.00 93.62 204 LEU A O 1
ATOM 1593 N N . LEU A 1 205 ? -2.320 -3.948 -11.134 1.00 95.00 205 LEU A N 1
ATOM 1594 C CA . LEU A 1 205 ? -3.125 -3.527 -10.005 1.00 95.00 205 LEU A CA 1
ATOM 1595 C C . LEU A 1 205 ? -3.441 -4.727 -9.116 1.00 95.00 205 LEU A C 1
ATOM 1597 O O . LEU A 1 205 ? -4.292 -5.558 -9.436 1.00 95.00 205 LEU A O 1
ATOM 1601 N N . LEU A 1 206 ? -2.745 -4.804 -7.982 1.00 95.56 206 LEU A N 1
ATOM 1602 C CA . LEU A 1 206 ? -2.990 -5.821 -6.966 1.00 95.56 206 LEU A CA 1
ATOM 1603 C C . LEU A 1 206 ? -4.361 -5.578 -6.337 1.00 95.56 206 LEU A C 1
ATOM 1605 O O . LEU A 1 206 ? -4.571 -4.530 -5.713 1.00 95.56 206 LEU A O 1
ATOM 1609 N N . ARG A 1 207 ? -5.272 -6.542 -6.490 1.00 94.50 207 ARG A N 1
ATOM 1610 C CA . ARG A 1 207 ? -6.616 -6.490 -5.915 1.00 94.50 207 ARG A CA 1
ATOM 1611 C C . ARG A 1 207 ? -6.543 -6.330 -4.409 1.00 94.50 207 ARG A C 1
ATOM 1613 O O . ARG A 1 207 ? -5.699 -6.935 -3.742 1.00 94.50 207 ARG A O 1
ATOM 1620 N N . ARG A 1 208 ? -7.430 -5.493 -3.870 1.00 91.75 208 ARG A N 1
ATOM 1621 C CA . ARG A 1 208 ? -7.561 -5.369 -2.420 1.00 91.75 208 ARG A CA 1
ATOM 1622 C C . ARG A 1 208 ? -7.997 -6.719 -1.839 1.00 91.75 208 ARG A C 1
ATOM 1624 O O . ARG A 1 208 ? -8.842 -7.380 -2.445 1.00 91.75 208 ARG A O 1
ATOM 1631 N N . PRO A 1 209 ? -7.431 -7.141 -0.699 1.00 89.06 209 PRO A N 1
ATOM 1632 C CA . PRO A 1 209 ? -7.899 -8.340 -0.023 1.00 89.06 209 PRO A CA 1
ATOM 1633 C C . PRO A 1 209 ? -9.343 -8.141 0.451 1.00 89.06 209 PRO A C 1
ATOM 1635 O O . PRO A 1 209 ? -9.777 -7.006 0.665 1.00 89.06 209 PRO A O 1
ATOM 1638 N N . ARG A 1 210 ? -10.062 -9.251 0.634 1.00 84.44 210 ARG A N 1
ATOM 1639 C CA . ARG A 1 210 ? -11.346 -9.249 1.346 1.00 84.44 210 ARG A CA 1
ATOM 1640 C C . ARG A 1 210 ? -11.106 -8.836 2.793 1.00 84.44 210 ARG A C 1
ATOM 1642 O O . ARG A 1 210 ? -10.158 -9.328 3.415 1.00 84.44 210 ARG A O 1
ATOM 1649 N N . GLU A 1 211 ? -11.910 -7.912 3.306 1.00 73.94 211 GLU A N 1
ATOM 1650 C CA . GLU A 1 211 ? -11.810 -7.500 4.704 1.00 73.94 211 GLU A CA 1
ATOM 1651 C C . GLU A 1 211 ? -12.661 -8.455 5.563 1.00 73.94 211 GLU A C 1
ATOM 1653 O O . GLU A 1 211 ? -13.725 -8.903 5.128 1.00 73.94 211 GLU A O 1
ATOM 1658 N N . PRO A 1 212 ? -12.213 -8.819 6.779 1.00 62.81 212 PRO A N 1
ATOM 1659 C CA . PRO A 1 212 ? -13.077 -9.516 7.723 1.00 62.81 212 PRO A CA 1
ATOM 1660 C C . PRO A 1 212 ? -14.310 -8.646 8.001 1.00 62.81 212 PRO A C 1
ATOM 1662 O O . PRO A 1 212 ? -14.177 -7.463 8.324 1.00 62.81 212 PRO A O 1
ATOM 1665 N N . GLY A 1 213 ? -15.503 -9.212 7.821 1.00 59.34 213 GLY A N 1
ATOM 1666 C CA . GLY A 1 213 ? -16.744 -8.446 7.885 1.00 59.34 213 GLY A CA 1
ATOM 1667 C C . GLY A 1 213 ? -16.948 -7.530 6.677 1.00 59.34 213 GLY A C 1
ATOM 1668 O O . GLY A 1 213 ? -17.339 -6.380 6.847 1.00 59.34 213 GLY A O 1
ATOM 1669 N N . ASP A 1 214 ? -16.726 -8.014 5.450 1.00 54.00 214 ASP A N 1
ATOM 1670 C CA . ASP A 1 214 ? -17.202 -7.327 4.234 1.00 54.00 214 ASP A CA 1
ATOM 1671 C C . ASP A 1 214 ? -18.729 -7.039 4.290 1.00 54.00 214 ASP A C 1
ATOM 1673 O O . ASP A 1 214 ? -19.196 -6.094 3.645 1.00 54.00 214 ASP A O 1
ATOM 1677 N N . ASP A 1 215 ? -19.452 -7.745 5.170 1.00 49.16 215 ASP A N 1
ATOM 1678 C CA . ASP A 1 215 ? -20.859 -7.556 5.556 1.00 49.16 215 ASP A CA 1
ATOM 1679 C C . ASP A 1 215 ? -21.094 -6.393 6.551 1.00 49.16 215 ASP A C 1
ATOM 1681 O O . ASP A 1 215 ? -22.220 -5.925 6.717 1.00 49.16 215 ASP A O 1
ATOM 1685 N N . LEU A 1 216 ? -20.049 -5.902 7.229 1.00 51.47 216 LEU A N 1
ATOM 1686 C CA . LEU A 1 216 ? -20.128 -4.748 8.127 1.00 51.47 216 LEU A CA 1
ATOM 1687 C C . LEU A 1 216 ? -20.299 -3.481 7.285 1.00 51.47 216 LEU A C 1
ATOM 1689 O O . LEU A 1 216 ? -19.473 -3.187 6.417 1.00 51.47 216 LEU A O 1
ATOM 1693 N N . GLN A 1 217 ? -21.353 -2.710 7.561 1.00 55.03 217 GLN A N 1
ATOM 1694 C CA . GLN A 1 217 ? -21.594 -1.401 6.954 1.00 55.03 217 GLN A CA 1
ATOM 1695 C C . GLN A 1 217 ? -20.389 -0.479 7.205 1.00 55.03 217 GLN A C 1
ATOM 1697 O O . GLN A 1 217 ? -20.230 0.108 8.272 1.00 55.03 217 GLN A O 1
ATOM 1702 N N . GLY A 1 218 ? -19.495 -0.377 6.225 1.00 61.62 218 GLY A N 1
ATOM 1703 C CA . GLY A 1 218 ? -18.469 0.655 6.209 1.00 61.62 218 GLY A CA 1
ATOM 1704 C C . GLY A 1 218 ? -19.036 1.929 5.603 1.00 61.62 218 GLY A C 1
ATOM 1705 O O . GLY A 1 218 ? -19.838 1.859 4.675 1.00 61.62 218 GLY A O 1
ATOM 1706 N N . CYS A 1 219 ? -18.599 3.078 6.102 1.00 74.44 219 CYS A N 1
ATOM 1707 C CA . CYS A 1 219 ? -19.075 4.379 5.643 1.00 74.44 219 CYS A CA 1
ATOM 1708 C C . CYS A 1 219 ? -18.039 5.053 4.740 1.00 74.44 219 CYS A C 1
ATOM 1710 O O . CYS A 1 219 ? -16.825 4.888 4.921 1.00 74.44 219 CYS A O 1
ATOM 1712 N N . GLY A 1 220 ? -18.512 5.807 3.751 1.00 81.00 220 GLY A N 1
ATOM 1713 C CA . GLY A 1 220 ? -17.684 6.768 3.031 1.00 81.00 220 GLY A CA 1
ATOM 1714 C C . GLY A 1 220 ? -17.336 7.974 3.910 1.00 81.00 220 GLY A C 1
ATOM 1715 O O . GLY A 1 220 ? -17.936 8.200 4.960 1.00 81.00 220 GLY A O 1
ATOM 1716 N N . LEU A 1 221 ? -16.384 8.803 3.468 1.00 81.00 221 LEU A N 1
ATOM 1717 C CA . LEU A 1 221 ? -15.991 10.006 4.219 1.00 81.00 221 LEU A CA 1
ATOM 1718 C C . LEU A 1 221 ? -17.170 10.970 4.444 1.00 81.00 221 LEU A C 1
ATOM 1720 O O . LEU A 1 221 ? -17.259 11.586 5.500 1.00 81.00 221 LEU A O 1
ATOM 1724 N N . SER A 1 222 ? -18.083 11.068 3.473 1.00 80.38 222 SER A N 1
ATOM 1725 C CA . SER A 1 222 ? -19.295 11.894 3.548 1.00 80.38 222 SER A CA 1
ATOM 1726 C C . SER A 1 222 ? -20.302 11.414 4.596 1.00 80.38 222 SER A C 1
ATOM 1728 O O . SER A 1 222 ? -21.080 12.211 5.105 1.00 80.38 222 SER A O 1
ATOM 1730 N N . GLU A 1 223 ? -20.291 10.123 4.920 1.00 83.94 223 GLU A N 1
ATOM 1731 C CA . GLU A 1 223 ? -21.236 9.483 5.843 1.00 83.94 223 GLU A CA 1
ATOM 1732 C C . GLU A 1 223 ? -20.664 9.374 7.262 1.00 83.94 223 GLU A C 1
ATOM 1734 O O . GLU A 1 223 ? -21.414 9.233 8.226 1.00 83.94 223 GLU A O 1
ATOM 1739 N N . LEU A 1 224 ? -19.336 9.480 7.403 1.00 85.94 224 LEU A N 1
ATOM 1740 C CA . LEU A 1 224 ? -18.614 9.225 8.647 1.00 85.94 224 LEU A CA 1
ATOM 1741 C C . LEU A 1 224 ? -19.163 10.028 9.831 1.00 85.94 224 LEU A C 1
ATOM 1743 O O . LEU A 1 224 ? -19.335 9.471 10.911 1.00 85.94 224 LEU A O 1
ATOM 1747 N N . THR A 1 225 ? -19.460 11.315 9.637 1.00 85.00 225 THR A N 1
ATOM 1748 C CA . THR A 1 225 ? -19.984 12.181 10.703 1.00 85.00 225 THR A CA 1
ATOM 1749 C C . THR A 1 225 ? -21.356 11.716 11.188 1.00 85.00 225 THR A C 1
ATOM 1751 O O . THR A 1 225 ? -21.594 11.669 12.393 1.00 85.00 225 THR A O 1
ATOM 1754 N N . ALA A 1 226 ? -22.243 11.327 10.266 1.00 84.19 226 ALA A N 1
ATOM 1755 C CA . ALA A 1 226 ? -23.577 10.837 10.601 1.00 84.19 226 ALA A CA 1
ATOM 1756 C C . ALA A 1 226 ? -23.507 9.475 11.308 1.00 84.19 226 ALA A C 1
ATOM 1758 O O . ALA A 1 226 ? -24.138 9.288 12.348 1.00 84.19 226 ALA A O 1
ATOM 1759 N N . CYS A 1 227 ? -22.675 8.556 10.805 1.00 84.31 227 CYS A N 1
ATOM 1760 C CA . CYS A 1 227 ? -22.433 7.265 11.449 1.00 84.31 227 CYS A CA 1
ATOM 1761 C C . CYS A 1 227 ? -21.841 7.435 12.854 1.00 84.31 227 CYS A C 1
ATOM 1763 O O . CYS A 1 227 ? -22.301 6.797 13.798 1.00 84.31 227 CYS A O 1
ATOM 1765 N N . ALA A 1 228 ? -20.861 8.328 13.017 1.00 85.88 228 ALA A N 1
ATOM 1766 C CA . ALA A 1 228 ? -20.241 8.603 14.309 1.00 85.88 228 ALA A CA 1
ATOM 1767 C C . ALA A 1 228 ? -21.244 9.189 15.313 1.00 85.88 228 ALA A C 1
ATOM 1769 O O . ALA A 1 228 ? -21.271 8.758 16.465 1.00 85.88 228 ALA A O 1
ATOM 1770 N N . ALA A 1 229 ? -22.094 10.126 14.878 1.00 84.50 229 ALA A N 1
ATOM 1771 C CA . ALA A 1 229 ? -23.152 10.687 15.714 1.00 84.50 229 ALA A CA 1
ATOM 1772 C C . ALA A 1 229 ? -24.155 9.610 16.156 1.00 84.50 229 ALA A C 1
ATOM 1774 O O . ALA A 1 229 ? -24.466 9.518 17.340 1.00 84.50 229 ALA A O 1
ATOM 1775 N N . HIS A 1 230 ? -24.600 8.747 15.236 1.00 84.06 230 HIS A N 1
ATOM 1776 C CA . HIS A 1 230 ? -25.507 7.644 15.554 1.00 84.06 230 HIS A CA 1
ATOM 1777 C C . HIS A 1 230 ? -24.904 6.669 16.580 1.00 84.06 230 HIS A C 1
ATOM 1779 O O . HIS A 1 230 ? -25.550 6.350 17.578 1.00 84.06 230 HIS A O 1
ATOM 1785 N N . CYS A 1 231 ? -23.644 6.258 16.393 1.00 82.06 231 CYS A N 1
ATOM 1786 C CA . CYS A 1 231 ? -22.948 5.376 17.334 1.00 82.06 231 CYS A CA 1
ATOM 1787 C C . CYS A 1 231 ? -22.787 5.990 18.732 1.00 82.06 231 CYS A C 1
ATOM 1789 O O . CYS A 1 231 ? -22.808 5.260 19.720 1.00 82.06 231 CYS A O 1
ATOM 1791 N N . MET A 1 232 ? -22.611 7.312 18.822 1.00 78.69 232 MET A N 1
ATOM 1792 C CA . MET A 1 232 ? -22.462 8.005 20.103 1.00 78.69 232 MET A CA 1
ATOM 1793 C C . MET A 1 232 ? -23.802 8.246 20.812 1.00 78.69 232 MET A C 1
ATOM 1795 O O . MET A 1 232 ? -23.847 8.179 22.036 1.00 78.69 232 MET A O 1
ATOM 1799 N N . LEU A 1 233 ? -24.890 8.481 20.070 1.00 74.62 233 LEU A N 1
ATOM 1800 C CA . LEU A 1 233 ? -26.225 8.736 20.631 1.00 74.62 233 LEU A CA 1
ATOM 1801 C C . LEU A 1 233 ? -26.942 7.463 21.107 1.00 74.62 233 LEU A C 1
ATOM 1803 O O . LEU A 1 233 ? -27.724 7.531 22.050 1.00 74.62 233 LEU A O 1
ATOM 1807 N N . GLY A 1 234 ? -26.642 6.295 20.528 1.00 60.28 234 GLY A N 1
ATOM 1808 C CA . GLY A 1 234 ? -27.196 5.000 20.962 1.00 60.28 234 GLY A CA 1
ATOM 1809 C C . GLY A 1 234 ? -26.742 4.517 22.351 1.00 60.28 234 GLY A C 1
ATOM 1810 O O . GLY A 1 234 ? -27.060 3.396 22.735 1.00 60.28 234 GLY A O 1
ATOM 1811 N N . ARG A 1 235 ? -25.971 5.332 23.084 1.00 52.50 235 ARG A N 1
ATOM 1812 C CA . ARG A 1 235 ? -25.517 5.104 24.467 1.00 52.50 235 ARG A CA 1
ATOM 1813 C C . ARG A 1 235 ? -26.232 5.988 25.508 1.00 52.50 235 ARG A C 1
ATOM 1815 O O . ARG A 1 235 ? -25.834 5.941 26.670 1.00 52.50 235 ARG A O 1
ATOM 1822 N N . SER A 1 236 ? -27.214 6.797 25.091 1.00 38.91 236 SER A N 1
ATOM 1823 C CA . SER A 1 236 ? -28.013 7.660 25.985 1.00 38.91 236 SER A CA 1
ATOM 1824 C C . SER A 1 236 ? -29.138 6.886 26.656 1.00 38.91 236 SER A C 1
ATOM 1826 O O . SER A 1 236 ? -29.826 6.143 25.921 1.00 38.91 236 SER A O 1
#

Mean predicted aligned error: 7.12 Å

Radius of gyration: 20.24 Å; Cα contacts (8 Å, |Δi|>4): 349; chains: 1; bounding box: 49×36×62 Å

Secondary structure (DSSP, 8-state):
-------S---HHHHHHHHHT-S-TT-PPPS-EEE---TT-HHHHHHHHHHHHHHT--EEEBPPPPPPPPTT--EEEES-GGG--TTTGGGSSTTSPPPSS--EEE-S-GGGHHHHHTSS-GGGEEEEE-S-HHHHHHHHHTT--GGGEEE-PPPP-SSTTTTTHHHHHHHHHHT-SEEEEE---SHHHHHHHHHHHHHT--EEEEPPPPPTTTTS-PBPTTTHHHHHHHHHHTT-

Organism: NCBI:txid2507554

Solvent-accessible surface area (backbone atoms only — not comparable to full-atom values): 13731 Å² total; per-residue (Å²)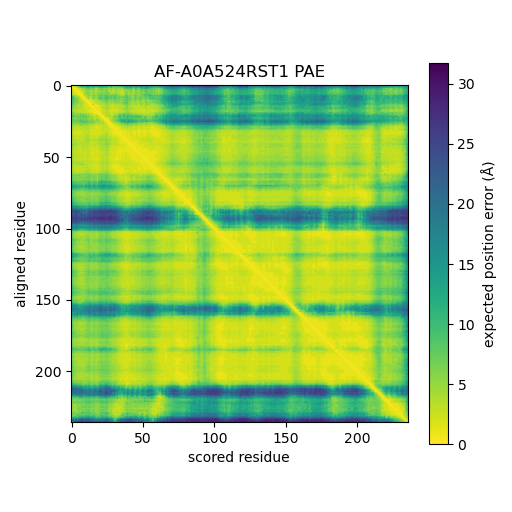: 135,86,90,80,88,85,89,76,88,69,52,74,68,55,45,47,26,45,60,67,20,68,68,43,93,91,39,76,44,60,80,60,45,74,47,72,65,62,64,79,44,56,67,62,54,50,50,49,54,53,47,25,61,75,67,74,30,49,76,42,44,52,47,62,56,85,80,77,91,54,92,81,53,48,74,42,83,32,87,51,56,66,65,52,20,68,66,46,56,42,52,57,54,103,85,42,78,46,54,91,72,58,27,32,36,36,52,64,33,61,90,54,42,67,55,33,50,73,38,27,64,54,91,35,47,29,38,39,27,56,76,41,74,70,44,51,53,54,43,45,75,70,66,45,57,70,95,36,54,43,70,46,73,88,73,85,61,94,47,84,86,60,56,21,50,66,54,38,51,51,37,61,76,68,61,43,58,30,35,34,37,50,54,53,31,48,64,70,37,52,18,50,53,52,22,22,42,77,68,73,26,42,32,37,34,32,55,55,61,87,55,88,59,76,85,53,85,53,33,44,82,89,41,41,64,59,54,52,49,52,64,58,55,77,75,113

Foldseek 3Di:
DDDDDDDDDQDLVNLLCQQCVNNDVVDHHDQAAEPPDWLQPQPVLVSNVVSCVVSVHHYAYADFDFDDQDPLFQEDEDAFLLCQALVNQQCSDPPDGRDPLLAEEEEAAQPCVVRNVVRYDLVSYAYEYAQDPVRVVSCVVSVHDPVRYHHDDDDDDPDPVCQLVVVLVNCVVRVGQAYEDESGRDRVVVSNRVSCSVVVHYYHYHYRDDHVPPVPDHDYPVCVVVVVVVSNVVVD

Sequence (236 aa):
GQLRCSIGALDEDGLGSVLRGTSDPLLPPPALVVDATHPFAIRITAALQKGCQASGIPYLRLRRPLLRDQQGEQVLWVDQLTQLNDRWILRWGTQRPPLPRQRLLSAIGIRALPLLLQGRQVDHTWVRILPTPTALRSALALGLDSARIALLLPRCHDQAQTIGLLEQALCRRWGSEAVLCRQSGGHTEAAWRLACRRLHLPLLLLRRPREPGDDLQGCGLSELTACAAHCMLGRS

pLDDT: mean 85.31, std 11.94, range [38.91, 97.44]